Protein AF-0000000084620338 (afdb_homodimer)

Sequence (312 aa):
MSYEIQSTLPEKVQSSVMTEYERRGPEKAVMGEQERRGSEPSLRPAFFQKFRAPLVKTIIQQVVSERLDQAIYDKDQAPGWAHEIAEEIKKKLLEMELNRYKYIVNVTIMENKGAGARMQVNCLWDSDTDNLAQETFKNVNGTIICVVMAFGVYFYMSYEIQSTLPEKVQSSVMTEYERRGPEKAVMGEQERRGSEPSLRPAFFQKFRAPLVKTIIQQVVSERLDQAIYDKDQAPGWAHEIAEEIKKKLLEMELNRYKYIVNVTIMENKGAGARMQVNCLWDSDTDNLAQETFKNVNGTIICVVMAFGVYFY

InterPro doma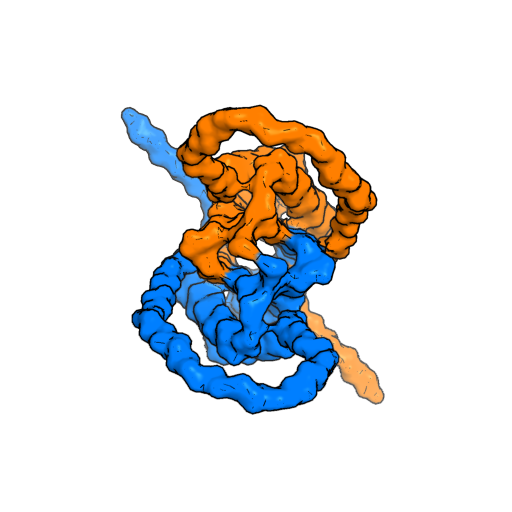ins:
  IPR005334 Dynein light chain Tctex-1-like [PF03645] (56-151)
  IPR005334 Dynein light chain Tctex-1-like [PTHR21255] (42-156)
  IPR038586 Tctex-1-like superfamily [G3DSA:3.30.1140.40] (55-154)

Secondary structure (DSSP, 8-state):
----------S-EEEEE-----------------------------------HHHHHHHHHHHHHHHHTT----TTTHHHHHHHHHHHHHHHHHHT--TTEEEEEEEEEEE--SS---EEEEEE--TTT-EEEEEEEE-TTSSEEEEEEEEEEE--/----------S-EEEEE-----------------------------------HHHHHHHHHHHHHHHHTT----TTTHHHHHHHHHHHHHHHHHHT--TTEEEEEEEEEEE--SS---EEEEEE--TTT-EEEEEEEE-TTSSEEEEEEEEEEE--

Foldseek 3Di:
DPPPVPPPPPDDPDDPPQPPPPPPDDDDDDPDDPDDDPPDPPPPPPPQPADDQVVLLVLLVVLCCVQPQPPADDSVCVNVSQNVSQVSSLVVVVVSVNPQWDKDKGKDKDFQPVPDDDDDDDDDDDPVRKDKHWDWDAHPVRGMIMIMIMITDGHD/DPPPPPPPPPPPPDDPPDDDPPPPDDDDDDPDDPDDPPPDPPPPPPPQPADDQVVLLVLLVVLLCVQPQPPADDPVCVVVSQNVSQVSSLVVVVVSVNPQWDKDKGKDKDFQPVPDDDDDDDDDDDPVRKDKHWDWDAHPVRGMIMIMIMITDGHD

pLDDT: mean 76.36, std 28.02, range [21.86, 98.88]

Radius of gyration: 22.5 Å; Cα contacts (8 Å, |Δi|>4): 502; chains: 2; bounding box: 52×71×56 Å

Organism: Rhizophagus irregularis (strain DAOM 197198w) (NCBI:txid1432141)

Nearest PDB structures (foldseek):
  8glv-assembly1_AS  TM=8.332E-01  e=9.464E-13  Chlamydomonas reinhardtii
  8j07-assembly1_r7  TM=8.805E-01  e=2.341E-11  Homo sapiens
  8rgi-assembly1_B  TM=8.564E-01  e=4.794E-10  Homo sapiens
  8glv-assembly1_Lr  TM=8.999E-01  e=2.620E-09  Chlamydomonas reinhardtii
  8bwy-assembly1_N  TM=8.755E-01  e=2.169E-09  Chlamydomonas reinhardtii

Structure (mmCIF, N/CA/C/O backbone):
data_AF-0000000084620338-model_v1
#
loop_
_entity.id
_entity.type
_entity.pdbx_description
1 polymer 'Uncharacterized protein'
#
loop_
_atom_site.group_PDB
_atom_site.id
_atom_site.type_symbol
_atom_site.label_atom_id
_atom_site.label_alt_id
_atom_site.label_comp_id
_atom_site.label_asym_id
_atom_site.label_entity_id
_atom_site.label_seq_id
_atom_site.pdbx_PDB_ins_code
_atom_site.Cartn_x
_atom_site.Cartn_y
_atom_site.Cartn_z
_atom_site.occupancy
_atom_site.B_iso_or_equiv
_atom_site.auth_seq_id
_atom_site.auth_comp_id
_atom_site.auth_asym_id
_atom_site.auth_atom_id
_atom_site.pdbx_PDB_model_num
ATOM 1 N N . MET A 1 1 ? 25.969 3.652 -28.469 1 22.86 1 MET A N 1
ATOM 2 C CA . MET A 1 1 ? 25.219 2.432 -28.172 1 22.86 1 MET A CA 1
ATOM 3 C C . MET A 1 1 ? 24.328 2.623 -26.953 1 22.86 1 MET A C 1
ATOM 5 O O . MET A 1 1 ? 24.797 2.99 -25.875 1 22.86 1 MET A O 1
ATOM 9 N N . SER A 1 2 ? 23.078 3.092 -27.141 1 23.55 2 SER A N 1
ATOM 10 C CA . SER A 1 2 ? 22.062 3.543 -26.203 1 23.55 2 SER A CA 1
ATOM 11 C C . SER A 1 2 ? 21.656 2.422 -25.25 1 23.55 2 SER A C 1
ATOM 13 O O . SER A 1 2 ? 21.203 1.363 -25.703 1 23.55 2 SER A O 1
ATOM 15 N N . TYR A 1 3 ? 22.422 2.188 -24.219 1 21.86 3 TYR A N 1
ATOM 16 C CA . TYR A 1 3 ? 22.203 1.149 -23.219 1 21.86 3 TYR A CA 1
ATOM 17 C C . TYR A 1 3 ? 20.766 1.205 -22.672 1 21.86 3 TYR A C 1
ATOM 19 O O . TYR A 1 3 ? 20.391 2.172 -22 1 21.86 3 TYR A O 1
ATOM 27 N N . GLU A 1 4 ? 19.766 0.745 -23.438 1 22.86 4 GLU A N 1
ATOM 28 C CA . GLU A 1 4 ? 18.391 0.521 -22.984 1 22.86 4 GLU A CA 1
ATOM 29 C C . GLU A 1 4 ? 18.359 -0.385 -21.766 1 22.86 4 GLU A C 1
ATOM 31 O O . GLU A 1 4 ? 18.781 -1.541 -21.828 1 22.86 4 GLU A O 1
ATOM 36 N N . ILE A 1 5 ? 18.688 0.165 -20.609 1 24.77 5 ILE A N 1
ATOM 37 C CA . ILE A 1 5 ? 18.531 -0.565 -19.344 1 24.77 5 ILE A CA 1
ATOM 38 C C . ILE A 1 5 ? 17.203 -1.298 -19.328 1 24.77 5 ILE A C 1
ATOM 40 O O . ILE A 1 5 ? 16.141 -0.667 -19.297 1 24.77 5 ILE A O 1
ATOM 44 N N . GLN A 1 6 ? 17.062 -2.348 -20.078 1 24.03 6 GLN A N 1
ATOM 45 C CA . GLN A 1 6 ? 15.93 -3.273 -20.062 1 24.03 6 GLN A CA 1
ATOM 46 C C . GLN A 1 6 ? 15.695 -3.828 -18.656 1 24.03 6 GLN A C 1
ATOM 48 O O . GLN A 1 6 ? 16.531 -4.559 -18.125 1 24.03 6 GLN A O 1
ATOM 53 N N . SER A 1 7 ? 15.297 -3.043 -17.656 1 30.62 7 SER A N 1
ATOM 54 C CA . SER A 1 7 ? 14.852 -3.584 -16.375 1 30.62 7 SER A CA 1
ATOM 55 C C . SER A 1 7 ? 13.984 -4.824 -16.578 1 30.62 7 SER A C 1
ATOM 57 O O . SER A 1 7 ? 12.969 -4.773 -17.266 1 30.62 7 SER A O 1
ATOM 59 N N . THR A 1 8 ? 14.539 -5.93 -16.812 1 31.34 8 THR A N 1
ATOM 60 C CA . THR A 1 8 ? 13.891 -7.238 -16.812 1 31.34 8 THR A CA 1
ATOM 61 C C . THR A 1 8 ? 13.023 -7.406 -15.57 1 31.34 8 THR A C 1
ATOM 63 O O . THR A 1 8 ? 13.516 -7.77 -14.5 1 31.34 8 THR A O 1
ATOM 66 N N . LEU A 1 9 ? 12.422 -6.457 -15.094 1 36.41 9 LEU A N 1
ATOM 67 C CA . LEU A 1 9 ? 11.438 -6.629 -14.031 1 36.41 9 LEU A CA 1
ATOM 68 C C . LEU A 1 9 ? 10.617 -7.895 -14.242 1 36.41 9 LEU A C 1
ATOM 70 O O . LEU A 1 9 ? 10.336 -8.266 -15.383 1 36.41 9 LEU A O 1
ATOM 74 N N . PRO A 1 10 ? 10.703 -8.867 -13.43 1 40.34 10 PRO A N 1
ATOM 75 C CA . PRO A 1 10 ? 9.766 -9.969 -13.633 1 40.34 10 PRO A CA 1
ATOM 76 C C . PRO A 1 10 ? 8.445 -9.516 -14.258 1 40.34 10 PRO A C 1
ATOM 78 O O . PRO A 1 10 ? 8.094 -8.336 -14.172 1 40.34 10 PRO A O 1
ATOM 81 N N . GLU A 1 11 ? 7.656 -10.211 -14.922 1 43.59 11 GLU A N 1
ATOM 82 C CA . GLU A 1 11 ? 6.438 -9.734 -15.57 1 43.59 11 GLU A CA 1
ATOM 83 C C . GLU A 1 11 ? 5.738 -8.672 -14.727 1 43.59 11 GLU A C 1
ATOM 85 O O . GLU A 1 11 ? 6.059 -8.508 -13.555 1 43.59 11 GLU A O 1
ATOM 90 N N . LYS A 1 12 ? 4.062 -8.414 -14.609 1 51.72 12 LYS A N 1
ATOM 91 C CA . LYS A 1 12 ? 3.084 -7.355 -14.852 1 51.72 12 LYS A CA 1
ATOM 92 C C . LYS A 1 12 ? 2.789 -6.578 -13.57 1 51.72 12 LYS A C 1
ATOM 94 O O . LYS A 1 12 ? 1.854 -6.91 -12.836 1 51.72 12 LYS A O 1
ATOM 99 N N . VAL A 1 13 ? 3.777 -6.621 -12.586 1 58.81 13 VAL A N 1
ATOM 100 C CA . VAL A 1 13 ? 3.248 -5.629 -11.656 1 58.81 13 VAL A CA 1
ATOM 101 C C . VAL A 1 13 ? 3.096 -4.285 -12.367 1 58.81 13 VAL A C 1
ATOM 103 O O . VAL A 1 13 ? 4.082 -3.697 -12.812 1 58.81 13 VAL A O 1
ATOM 106 N N . GLN A 1 14 ? 2.004 -3.957 -12.781 1 63.53 14 GLN A N 1
ATOM 107 C CA . GLN A 1 14 ? 1.725 -2.654 -13.375 1 63.53 14 GLN A CA 1
ATOM 108 C C . GLN A 1 14 ? 1.234 -1.662 -12.328 1 63.53 14 GLN A C 1
ATOM 110 O O . GLN A 1 14 ? 0.25 -1.92 -11.633 1 63.53 14 GLN A O 1
ATOM 115 N N . SER A 1 15 ? 2.066 -0.787 -11.812 1 54.75 15 SER A N 1
ATOM 116 C CA . SER A 1 15 ? 1.598 0.308 -10.969 1 54.75 15 SER A CA 1
ATOM 117 C C . SER A 1 15 ? 1.008 1.437 -11.812 1 54.75 15 SER A C 1
ATOM 119 O O . SER A 1 15 ? 1.684 1.988 -12.68 1 54.75 15 SER A O 1
ATOM 121 N N . SER A 1 16 ? -0.318 1.514 -12.078 1 44.34 16 SER A N 1
ATOM 122 C CA . SER A 1 16 ? -0.886 2.695 -12.719 1 44.34 16 SER A CA 1
ATOM 123 C C . SER A 1 16 ? -0.895 3.889 -11.773 1 44.34 16 SER A C 1
ATOM 125 O O . SER A 1 16 ? -1.457 3.812 -10.68 1 44.34 16 SER A O 1
ATOM 127 N N . VAL A 1 17 ? 0.211 4.625 -11.805 1 43.22 17 VAL A N 1
ATOM 128 C CA . VAL A 1 17 ? 0.218 5.871 -11.047 1 43.22 17 VAL A CA 1
ATOM 129 C C . VAL A 1 17 ? -1.075 6.641 -11.305 1 43.22 17 VAL A C 1
ATOM 131 O O . VAL A 1 17 ? -1.512 6.762 -12.453 1 43.22 17 VAL A O 1
ATOM 134 N N . MET A 1 18 ? -1.734 6.973 -10.266 1 43.22 18 MET A N 1
ATOM 135 C CA . MET A 1 18 ? -2.992 7.695 -10.094 1 43.22 18 MET A CA 1
ATOM 136 C C . MET A 1 18 ? -2.945 9.047 -10.805 1 43.22 18 MET A C 1
ATOM 138 O O . MET A 1 18 ? -2.021 9.836 -10.586 1 43.22 18 MET A O 1
ATOM 142 N N . THR A 1 19 ? -3.383 9.133 -12.039 1 34.06 19 THR A N 1
ATOM 143 C CA . THR A 1 19 ? -3.627 10.461 -12.602 1 34.06 19 THR A CA 1
ATOM 144 C C . THR A 1 19 ? -4.258 11.375 -11.562 1 34.06 19 THR A C 1
ATOM 146 O O . THR A 1 19 ? -5.102 10.945 -10.773 1 34.06 19 THR A O 1
ATOM 149 N N . GLU A 1 20 ? -3.596 12.547 -11.398 1 33.62 20 GLU A N 1
ATOM 150 C CA . GLU A 1 20 ? -3.982 13.695 -10.578 1 33.62 20 GLU A CA 1
ATOM 151 C C . GLU A 1 20 ? -5.395 14.164 -10.914 1 33.62 20 GLU A C 1
ATOM 153 O O . GLU A 1 20 ? -5.68 14.531 -12.055 1 33.62 20 GLU A O 1
ATOM 158 N N . TYR A 1 21 ? -6.387 13.609 -10.508 1 32.72 21 TYR A N 1
ATOM 159 C CA . TYR A 1 21 ? -7.605 14.391 -10.672 1 32.72 21 TYR A CA 1
ATOM 160 C C . TYR A 1 21 ? -7.484 15.742 -9.984 1 32.72 21 TYR A C 1
ATOM 162 O O . TYR A 1 21 ? -7.148 15.812 -8.797 1 32.72 21 TYR A O 1
ATOM 170 N N . GLU A 1 22 ? -7.184 16.859 -10.719 1 30.69 22 GLU A N 1
ATOM 171 C CA . GLU A 1 22 ? -7.316 18.234 -10.289 1 30.69 22 GLU A CA 1
ATOM 172 C C . GLU A 1 22 ? -8.695 18.5 -9.695 1 30.69 22 GLU A C 1
ATOM 174 O O . GLU A 1 22 ? -9.711 18.375 -10.391 1 30.69 22 GLU A O 1
ATOM 179 N N . ARG A 1 23 ? -8.938 18.219 -8.625 1 32.66 23 ARG A N 1
ATOM 180 C CA . ARG A 1 23 ? -10.141 18.859 -8.094 1 32.66 23 ARG A CA 1
ATOM 181 C C . ARG A 1 23 ? -10.055 20.375 -8.234 1 32.66 23 ARG A C 1
ATOM 183 O O . ARG A 1 23 ? -9.242 21.016 -7.562 1 32.66 23 ARG A O 1
ATOM 190 N N . ARG A 1 24 ? -10.312 21 -9.43 1 31.84 24 ARG A N 1
ATOM 191 C CA . ARG A 1 24 ? -10.539 22.438 -9.406 1 31.84 24 ARG A CA 1
ATOM 192 C C . ARG A 1 24 ? -11.602 22.812 -8.367 1 31.84 24 ARG A C 1
ATOM 194 O O . ARG A 1 24 ? -12.75 22.375 -8.469 1 31.84 24 ARG A O 1
ATOM 201 N N . GLY A 1 25 ? -11.289 23 -7.129 1 29.94 25 GLY A N 1
ATOM 202 C CA . GLY A 1 25 ? -12.188 23.594 -6.148 1 29.94 25 GLY A CA 1
ATOM 203 C C . GLY A 1 25 ? -12.875 24.844 -6.652 1 29.94 25 GLY A C 1
ATOM 204 O O . GLY A 1 25 ? -12.344 25.547 -7.52 1 29.94 25 GLY A O 1
ATOM 205 N N . PRO A 1 26 ? -14.219 25.062 -6.594 1 29.72 26 PRO A N 1
ATOM 206 C CA . PRO A 1 26 ? -14.938 26.312 -6.883 1 29.72 26 PRO A CA 1
ATOM 207 C C . PRO A 1 26 ? -14.25 27.547 -6.309 1 29.72 26 PRO A C 1
ATOM 209 O O . PRO A 1 26 ? -13.398 27.422 -5.422 1 29.72 26 PRO A O 1
ATOM 212 N N . GLU A 1 27 ? -14.586 28.891 -6.828 1 28.86 27 GLU A N 1
ATOM 213 C CA . GLU A 1 27 ? -14.352 30.297 -6.484 1 28.86 27 GLU A CA 1
ATOM 214 C C . GLU A 1 27 ? -14.594 30.547 -5 1 28.86 27 GLU A C 1
ATOM 216 O O . GLU A 1 27 ? -15.297 29.781 -4.34 1 28.86 27 GLU A O 1
ATOM 221 N N . LYS A 1 28 ? -14.234 31.906 -4.504 1 32.12 28 LYS A N 1
ATOM 222 C CA . LYS A 1 28 ? -14.297 32.688 -3.268 1 32.12 28 LYS A CA 1
ATOM 223 C C . LYS A 1 28 ? -15.719 32.719 -2.707 1 32.12 28 LYS A C 1
ATOM 225 O O . LYS A 1 28 ? -16.609 33.312 -3.307 1 32.12 28 LYS A O 1
ATOM 230 N N . ALA A 1 29 ? -16.328 31.75 -2.156 1 30.38 29 ALA A N 1
ATOM 231 C CA . ALA A 1 29 ? -17.516 32.062 -1.373 1 30.38 29 ALA A CA 1
ATOM 232 C C . ALA A 1 29 ? -17.234 33.188 -0.384 1 30.38 29 ALA A C 1
ATOM 234 O O . ALA A 1 29 ? -16.203 33.188 0.296 1 30.38 29 ALA A O 1
ATOM 235 N N . VAL A 1 30 ? -17.859 34.406 -0.552 1 26.81 30 VAL A N 1
ATOM 236 C CA . VAL A 1 30 ? -18.109 35.594 0.274 1 26.81 30 VAL A CA 1
ATOM 237 C C . VAL A 1 30 ? -18.562 35.156 1.668 1 26.81 30 VAL A C 1
ATOM 239 O O . VAL A 1 30 ? -19.5 34.375 1.809 1 26.81 30 VAL A O 1
ATOM 242 N N . MET A 1 31 ? -17.688 34.969 2.641 1 27.03 31 MET A N 1
ATOM 243 C CA . MET A 1 31 ? -17.938 34.938 4.078 1 27.03 31 MET A CA 1
ATOM 244 C C . MET A 1 31 ? -18.953 35.969 4.496 1 27.03 31 MET A C 1
ATOM 246 O O . MET A 1 31 ? -18.641 37.156 4.551 1 27.03 31 MET A O 1
ATOM 250 N N . GLY A 1 32 ? -20.172 36 3.953 1 23.67 32 GLY A N 1
ATOM 251 C CA . GLY A 1 32 ? -21.203 36.875 4.477 1 23.67 32 GLY A CA 1
ATOM 252 C C . GLY A 1 32 ? -21.234 36.906 5.996 1 23.67 32 GLY A C 1
ATOM 253 O O . GLY A 1 32 ? -20.625 36.062 6.656 1 23.67 32 GLY A O 1
ATOM 254 N N . GLU A 1 33 ? -21.797 38.094 6.715 1 24.73 33 GLU A N 1
ATOM 255 C CA . GLU A 1 33 ? -22.016 38.75 8 1 24.73 33 GLU A CA 1
ATOM 256 C C . GLU A 1 33 ? -22.828 37.844 8.938 1 24.73 33 GLU A C 1
ATOM 258 O O . GLU A 1 33 ? -24.047 38.031 9.086 1 24.73 33 GLU A O 1
ATOM 263 N N . GLN A 1 34 ? -23.062 36.562 8.836 1 27.5 34 GLN A N 1
ATOM 264 C CA . GLN A 1 34 ? -24.016 36.031 9.805 1 27.5 34 GLN A CA 1
ATOM 265 C C . GLN A 1 34 ? -23.656 36.469 11.227 1 27.5 34 GLN A C 1
ATOM 267 O O . GLN A 1 34 ? -22.531 36.281 11.672 1 27.5 34 GLN A O 1
ATOM 272 N N . GLU A 1 35 ? -24.391 37.438 11.883 1 28.64 35 GLU A N 1
ATOM 273 C CA . GLU A 1 35 ? -24.609 38.156 13.133 1 28.64 35 GLU A CA 1
ATOM 274 C C . GLU A 1 35 ? -24.328 37.25 14.344 1 28.64 35 GLU A C 1
ATOM 276 O O . GLU A 1 35 ? -24.406 36.031 14.242 1 28.64 35 GLU A O 1
ATOM 281 N N . ARG A 1 36 ? -24.047 37.781 15.688 1 29.89 36 ARG A N 1
ATOM 282 C CA . ARG A 1 36 ? -23.609 37.656 17.078 1 29.89 36 ARG A CA 1
ATOM 283 C C . ARG A 1 36 ? -24.578 36.812 17.891 1 29.89 36 ARG A C 1
ATOM 285 O O . ARG A 1 36 ? -25.031 37.219 18.953 1 29.89 36 ARG A O 1
ATOM 292 N N . ARG A 1 37 ? -25.656 36.219 17.391 1 32.31 37 ARG A N 1
ATOM 293 C CA . ARG A 1 37 ? -26.516 35.844 18.5 1 32.31 37 ARG A CA 1
ATOM 294 C C . ARG A 1 37 ? -25.75 35.031 19.531 1 32.31 37 ARG A C 1
ATOM 296 O O . ARG A 1 37 ? -24.781 34.344 19.172 1 32.31 37 ARG A O 1
ATOM 303 N N . GLY A 1 38 ? -25.984 35.094 20.953 1 33.34 38 GLY A N 1
ATOM 304 C CA . GLY A 1 38 ? -25.547 34.719 22.281 1 33.34 38 GLY A CA 1
ATOM 305 C C . GLY A 1 38 ? -25.312 33.25 22.438 1 33.34 38 GLY A C 1
ATOM 306 O O . GLY A 1 38 ? -25.266 32.719 23.547 1 33.34 38 GLY A O 1
ATOM 307 N N . SER A 1 39 ? -25.266 32.406 21.375 1 36.22 39 SER A N 1
ATOM 308 C CA . SER A 1 39 ? -25.406 31 21.656 1 36.22 39 SER A CA 1
ATOM 309 C C . SER A 1 39 ? -24.328 30.516 22.625 1 36.22 39 SER A C 1
ATOM 311 O O . SER A 1 39 ? -23.188 30.969 22.562 1 36.22 39 SER A O 1
ATOM 313 N N . GLU A 1 40 ? -24.672 30.078 23.812 1 40.16 40 GLU A N 1
ATOM 314 C CA . GLU A 1 40 ? -23.891 29.375 24.844 1 40.16 40 GLU A CA 1
ATOM 315 C C . GLU A 1 40 ? -22.906 28.406 24.203 1 40.16 40 GLU A C 1
ATOM 317 O O . GLU A 1 40 ? -23.219 27.75 23.203 1 40.16 40 GLU A O 1
ATOM 322 N N . PRO A 1 41 ? -21.625 28.578 24.375 1 40.56 41 PRO A N 1
ATOM 323 C CA . PRO A 1 41 ? -20.578 27.656 23.891 1 40.56 41 PRO A CA 1
ATOM 324 C C . PRO A 1 41 ? -20.922 26.188 24.172 1 40.56 41 PRO A C 1
ATOM 326 O O . PRO A 1 41 ? -21 25.781 25.328 1 40.56 41 PRO A O 1
ATOM 329 N N . SER A 1 42 ? -22.203 25.734 23.844 1 39.75 42 SER A N 1
ATOM 330 C CA . SER A 1 42 ? -22.266 24.297 24.125 1 39.75 42 SER A CA 1
ATOM 331 C C . SER A 1 42 ? -20.922 23.625 23.906 1 39.75 42 SER A C 1
ATOM 333 O O . SER A 1 42 ? -20.328 23.734 22.828 1 39.75 42 SER A O 1
ATOM 335 N N . LEU A 1 43 ? -19.953 23.609 24.734 1 38.69 43 LEU A N 1
ATOM 336 C CA . LEU A 1 43 ? -18.703 22.859 24.906 1 38.69 43 LEU A CA 1
ATOM 337 C C . LEU A 1 43 ? -18.859 21.438 24.375 1 38.69 43 LEU A C 1
ATOM 339 O O . LEU A 1 43 ? -18.203 20.516 24.891 1 38.69 43 LEU A O 1
ATOM 343 N N . ARG A 1 44 ? -20 21.016 23.859 1 41.16 44 ARG A N 1
ATOM 344 C CA . ARG A 1 44 ? -19.922 19.625 23.422 1 41.16 44 ARG A CA 1
ATOM 345 C C . ARG A 1 44 ? -18.625 19.344 22.688 1 41.16 44 ARG A C 1
ATOM 347 O O . ARG A 1 44 ? -18.281 20.062 21.734 1 41.16 44 ARG A O 1
ATOM 354 N N . PRO A 1 45 ? -17.656 18.734 23.281 1 42.44 45 PRO A N 1
ATOM 355 C CA . PRO A 1 45 ? -16.422 18.391 22.562 1 42.44 45 PRO A CA 1
ATOM 356 C C . PRO A 1 45 ? -16.672 18.078 21.094 1 42.44 45 PRO A C 1
ATOM 358 O O . PRO A 1 45 ? -17.719 17.547 20.734 1 42.44 45 PRO A O 1
ATOM 361 N N . ALA A 1 46 ? -16.531 18.875 20.078 1 45.28 46 ALA A N 1
ATOM 362 C CA . ALA A 1 46 ? -16.547 18.5 18.672 1 45.28 46 ALA A CA 1
ATOM 363 C C . ALA A 1 46 ? -16.219 17.016 18.484 1 45.28 46 ALA A C 1
ATOM 365 O O . ALA A 1 46 ? -15.141 16.578 18.875 1 45.28 46 ALA A O 1
ATOM 366 N N . PHE A 1 47 ? -17.031 16.109 18.875 1 50.12 47 PHE A N 1
ATOM 367 C CA . PHE A 1 47 ? -16.812 14.711 18.547 1 50.12 47 PHE A CA 1
ATOM 368 C C . PHE A 1 47 ? -15.93 14.578 17.312 1 50.12 47 PHE A C 1
ATOM 370 O O . PHE A 1 47 ? -16.297 15.039 16.219 1 50.12 47 PHE A O 1
ATOM 377 N N . PHE A 1 48 ? -14.703 14.844 17.375 1 59.34 48 PHE A N 1
ATOM 378 C CA . PHE A 1 48 ? -13.812 14.656 16.234 1 59.34 48 PHE A CA 1
ATOM 379 C C . PHE A 1 48 ? -14.266 13.484 15.375 1 59.34 48 PHE A C 1
ATOM 381 O O . PHE A 1 48 ? -14.555 12.406 15.891 1 59.34 48 PHE A O 1
ATOM 388 N N . GLN A 1 49 ? -14.922 13.812 14.234 1 81.38 49 GLN A N 1
ATOM 389 C CA . GLN A 1 49 ? -15.25 12.742 13.297 1 81.38 49 GLN A CA 1
ATOM 390 C C . GLN A 1 49 ? -14.016 11.922 12.945 1 81.38 49 GLN A C 1
ATOM 392 O O . GLN A 1 49 ? -13.008 12.469 12.484 1 81.38 49 GLN A O 1
ATOM 397 N N . LYS A 1 50 ? -13.953 10.844 13.508 1 91.19 50 LYS A N 1
ATOM 398 C CA . LYS A 1 50 ? -12.797 9.969 13.367 1 91.19 50 LYS A CA 1
ATOM 399 C C . LYS A 1 50 ? -12.961 9.016 12.195 1 91.19 50 LYS A C 1
ATOM 401 O O . LYS A 1 50 ? -14.086 8.688 11.805 1 91.19 50 LYS A O 1
ATOM 406 N N . PHE A 1 51 ? -11.867 8.711 11.633 1 96.25 51 PHE A N 1
ATOM 407 C CA . PHE A 1 51 ? -11.797 7.609 10.68 1 96.25 51 PHE A CA 1
ATOM 408 C C . PHE A 1 51 ? -12.195 6.297 11.352 1 96.25 51 PHE A C 1
ATOM 410 O O . PHE A 1 51 ? -11.492 5.812 12.242 1 96.25 51 PHE A O 1
ATOM 417 N N . ARG A 1 52 ? -13.305 5.742 10.961 1 96.19 52 ARG A N 1
ATOM 418 C CA . ARG A 1 52 ? -13.781 4.492 11.539 1 96.19 52 ARG A CA 1
ATOM 419 C C . ARG A 1 52 ? -13.484 3.312 10.617 1 96.19 52 ARG A C 1
ATOM 421 O O . ARG A 1 52 ? -14.188 3.09 9.633 1 96.19 52 ARG A O 1
ATOM 428 N N . ALA A 1 53 ? -12.539 2.467 10.992 1 97.44 53 ALA A N 1
ATOM 429 C CA . ALA A 1 53 ? -12.039 1.388 10.141 1 97.44 53 ALA A CA 1
ATOM 430 C C . ALA A 1 53 ? -13.156 0.408 9.789 1 97.44 53 ALA A C 1
ATOM 432 O O . ALA A 1 53 ? -13.289 0.002 8.633 1 97.44 53 ALA A O 1
ATOM 433 N N . PRO A 1 54 ? -14.039 0.004 10.711 1 98 54 PRO A N 1
ATOM 434 C CA . PRO A 1 54 ? -15.086 -0.947 10.344 1 98 54 PRO A CA 1
ATOM 435 C C . PRO A 1 54 ? -16 -0.412 9.242 1 98 54 PRO A C 1
ATOM 437 O O . PRO A 1 54 ? -16.391 -1.155 8.336 1 98 54 PRO A O 1
ATOM 440 N N . LEU A 1 55 ? -16.344 0.838 9.375 1 97.75 55 LEU A N 1
ATOM 441 C CA . LEU A 1 55 ? -17.172 1.452 8.344 1 97.75 55 LEU A CA 1
ATOM 442 C C . LEU A 1 55 ? -16.438 1.491 7.004 1 97.75 55 LEU A C 1
ATOM 444 O O . LEU A 1 55 ? -17.016 1.163 5.965 1 97.75 55 LEU A O 1
ATOM 448 N N . VAL A 1 56 ? -15.188 1.897 7.008 1 98.62 56 VAL A N 1
ATOM 449 C CA . VAL A 1 56 ? -14.391 1.988 5.789 1 98.62 56 VAL A CA 1
ATOM 450 C C . VAL A 1 56 ? -14.219 0.599 5.176 1 98.62 56 VAL A C 1
ATOM 452 O O . VAL A 1 56 ? -14.266 0.442 3.955 1 98.62 56 VAL A O 1
ATOM 455 N N . LYS A 1 57 ? -14.086 -0.424 5.969 1 98.75 57 LYS A N 1
ATOM 456 C CA . LYS A 1 57 ? -14 -1.798 5.484 1 98.75 57 LYS A CA 1
ATOM 457 C C . LYS A 1 57 ? -15.266 -2.191 4.727 1 98.75 57 LYS A C 1
ATOM 459 O O . LYS A 1 57 ? -15.195 -2.844 3.686 1 98.75 57 LYS A O 1
ATOM 464 N N . THR A 1 58 ? -16.391 -1.75 5.254 1 98.69 58 THR A N 1
ATOM 465 C CA . THR A 1 58 ? -17.641 -2.031 4.578 1 98.69 58 THR A CA 1
ATOM 466 C C . THR A 1 58 ? -17.703 -1.35 3.215 1 98.69 58 THR A C 1
ATOM 468 O O . THR A 1 58 ? -18.141 -1.947 2.232 1 98.69 58 THR A O 1
ATOM 471 N N . ILE A 1 59 ? -17.219 -0.124 3.17 1 98.81 59 ILE A N 1
ATOM 472 C CA . ILE A 1 59 ? -17.141 0.607 1.91 1 98.81 59 ILE A CA 1
ATOM 473 C C . ILE A 1 59 ? -16.25 -0.151 0.924 1 98.81 59 ILE A C 1
ATOM 475 O O . ILE A 1 59 ? -16.641 -0.368 -0.227 1 98.81 59 ILE A O 1
ATOM 479 N N . ILE A 1 60 ? -15.102 -0.602 1.339 1 98.88 60 ILE A N 1
ATOM 480 C CA . ILE A 1 60 ? -14.141 -1.314 0.496 1 98.88 60 ILE A CA 1
ATOM 481 C C . ILE A 1 60 ? -14.781 -2.592 -0.042 1 98.88 60 ILE A C 1
ATOM 483 O O . ILE A 1 60 ? -14.75 -2.85 -1.248 1 98.88 60 ILE A O 1
ATOM 487 N N . GLN A 1 61 ? -15.398 -3.311 0.856 1 98.75 61 GLN A N 1
ATOM 488 C CA . GLN A 1 61 ? -16.016 -4.582 0.478 1 98.75 61 GLN A CA 1
ATOM 489 C C . GLN A 1 61 ? -17.078 -4.379 -0.588 1 98.75 61 GLN A C 1
ATOM 491 O O . GLN A 1 61 ? -17.141 -5.121 -1.569 1 98.75 61 GLN A O 1
ATOM 496 N N . GLN A 1 62 ? -17.875 -3.395 -0.357 1 98.75 62 GLN A N 1
ATOM 497 C CA . GLN A 1 62 ? -18.953 -3.113 -1.299 1 98.75 62 GLN A CA 1
ATOM 498 C C . GLN A 1 62 ? -18.406 -2.734 -2.67 1 98.75 62 GLN A C 1
ATOM 500 O O . GLN A 1 62 ? -18.828 -3.283 -3.689 1 98.75 62 GLN A O 1
ATOM 505 N N . VAL A 1 63 ? -17.438 -1.833 -2.736 1 98.88 63 VAL A N 1
ATOM 506 C CA . VAL A 1 63 ? -16.891 -1.327 -3.99 1 98.88 63 VAL A CA 1
ATOM 507 C C . VAL A 1 63 ? -16.172 -2.453 -4.734 1 98.88 63 VAL A C 1
ATOM 509 O O . VAL A 1 63 ? -16.375 -2.631 -5.941 1 98.88 63 VAL A O 1
ATOM 512 N N . VAL A 1 64 ? -15.344 -3.238 -4.066 1 98.88 64 VAL A N 1
ATOM 513 C CA . VAL A 1 64 ? -14.562 -4.301 -4.691 1 98.88 64 VAL A CA 1
ATOM 514 C C . VAL A 1 64 ? -15.492 -5.391 -5.215 1 98.88 64 VAL A C 1
ATOM 516 O O . VAL A 1 64 ? -15.344 -5.855 -6.344 1 98.88 64 VAL A O 1
ATOM 519 N N . SER A 1 65 ? -16.469 -5.785 -4.395 1 98.5 65 SER A N 1
ATOM 520 C CA . SER A 1 65 ? -17.406 -6.836 -4.793 1 98.5 65 SER A CA 1
ATOM 521 C C . SER A 1 65 ? -18.188 -6.434 -6.035 1 98.5 65 SER A C 1
ATOM 523 O O . SER A 1 65 ? -18.375 -7.238 -6.953 1 98.5 65 SER A O 1
ATOM 525 N N . GLU A 1 66 ? -18.641 -5.172 -5.98 1 98.31 66 GLU A N 1
ATOM 526 C CA . GLU A 1 66 ? -19.406 -4.68 -7.117 1 98.31 66 GLU A CA 1
ATOM 527 C C . GLU A 1 66 ? -18.594 -4.746 -8.406 1 98.31 66 GLU A C 1
ATOM 529 O O . GLU A 1 66 ? -19.125 -5.066 -9.469 1 98.31 66 GLU A O 1
ATOM 534 N N . ARG A 1 67 ? -17.297 -4.504 -8.344 1 98.19 67 ARG A N 1
ATOM 535 C CA . ARG A 1 67 ? -16.469 -4.422 -9.547 1 98.19 67 ARG A CA 1
ATOM 536 C C . ARG A 1 67 ? -15.938 -5.797 -9.93 1 98.19 67 ARG A C 1
ATOM 538 O O . ARG A 1 67 ? -15.844 -6.121 -11.117 1 98.19 67 ARG A O 1
ATOM 545 N N . LEU A 1 68 ? -15.594 -6.664 -8.977 1 98.31 68 LEU A N 1
ATOM 546 C CA . LEU A 1 68 ? -14.719 -7.781 -9.305 1 98.31 68 LEU A CA 1
ATOM 547 C C . LEU A 1 68 ? -15.445 -9.109 -9.109 1 98.31 68 LEU A C 1
ATOM 549 O O . LEU A 1 68 ? -14.961 -10.156 -9.547 1 98.31 68 LEU A O 1
ATOM 553 N N . ASP A 1 69 ? -16.594 -9.164 -8.461 1 97.38 69 ASP A N 1
ATOM 554 C CA . ASP A 1 69 ? -17.219 -10.422 -8.086 1 97.38 69 ASP A CA 1
ATOM 555 C C . ASP A 1 69 ? -17.391 -11.336 -9.297 1 97.38 69 ASP A C 1
ATOM 557 O O . ASP A 1 69 ? -17.062 -12.523 -9.234 1 97.38 69 ASP A O 1
ATOM 561 N N . GLN A 1 70 ? -17.812 -10.805 -10.375 1 96.06 70 GLN A N 1
ATOM 562 C CA . GLN A 1 70 ? -18.141 -11.633 -11.539 1 96.06 70 GLN A CA 1
ATOM 563 C C . GLN A 1 70 ? -17.047 -11.531 -12.602 1 96.06 70 GLN A C 1
ATOM 565 O O . GLN A 1 70 ? -17.172 -12.094 -13.688 1 96.06 70 GLN A O 1
ATOM 570 N N . ALA A 1 71 ? -16.016 -10.797 -12.266 1 97.44 71 ALA A N 1
ATOM 571 C CA . ALA A 1 71 ? -14.938 -10.625 -13.242 1 97.44 71 ALA A CA 1
ATOM 572 C C . ALA A 1 71 ? -14.039 -11.859 -13.289 1 97.44 71 ALA A C 1
ATOM 574 O O . ALA A 1 71 ? -13.984 -12.633 -12.328 1 97.44 71 ALA A O 1
ATOM 575 N N . ILE A 1 72 ? -13.453 -12.094 -14.461 1 97.44 72 ILE A N 1
ATOM 576 C CA . ILE A 1 72 ? -12.359 -13.039 -14.617 1 97.44 72 ILE A CA 1
ATOM 577 C C . ILE A 1 72 ? -11.047 -12.281 -14.812 1 97.44 72 ILE A C 1
ATOM 579 O O . ILE A 1 72 ? -10.977 -11.336 -15.602 1 97.44 72 ILE A O 1
ATOM 583 N N . TYR A 1 73 ? -10.141 -12.734 -14.172 1 96.44 73 TYR A N 1
ATOM 584 C CA . TYR A 1 73 ? -8.891 -11.984 -14.266 1 96.44 73 TYR A CA 1
ATOM 585 C C . TYR A 1 73 ? -8.492 -11.758 -15.719 1 96.44 73 TYR A C 1
ATOM 587 O O . TYR A 1 73 ? -8.523 -12.688 -16.531 1 96.44 73 TYR A O 1
ATOM 595 N N . ASP A 1 74 ? -8.086 -10.539 -15.992 1 96.5 74 ASP A N 1
ATOM 596 C CA . ASP A 1 74 ? -7.582 -10.094 -17.281 1 96.5 74 ASP A CA 1
ATOM 597 C C . ASP A 1 74 ? -6.453 -9.078 -17.109 1 96.5 74 ASP A C 1
ATOM 599 O O . ASP A 1 74 ? -6.676 -7.973 -16.609 1 96.5 74 ASP A O 1
ATOM 603 N N . LYS A 1 75 ? -5.297 -9.531 -17.547 1 93.06 75 LYS A N 1
ATOM 604 C CA . LYS A 1 75 ? -4.102 -8.719 -17.312 1 93.06 75 LYS A CA 1
ATOM 605 C C . LYS A 1 75 ? -4.227 -7.355 -17.984 1 93.06 75 LYS A C 1
ATOM 607 O O . LYS A 1 75 ? -3.635 -6.375 -17.531 1 93.06 75 LYS A O 1
ATOM 612 N N . ASP A 1 76 ? -4.961 -7.227 -19 1 95.38 76 ASP A N 1
ATOM 613 C CA . ASP A 1 76 ? -5.109 -5.973 -19.734 1 95.38 76 ASP A CA 1
ATOM 614 C C . ASP A 1 76 ? -6.16 -5.078 -19.078 1 95.38 76 ASP A C 1
ATOM 616 O O . ASP A 1 76 ? -6.172 -3.865 -19.297 1 95.38 76 ASP A O 1
ATOM 620 N N . GLN A 1 77 ? -7.039 -5.715 -18.266 1 97.06 77 GLN A N 1
ATOM 621 C CA . GLN A 1 77 ? -8.117 -4.957 -17.641 1 97.06 77 GLN A CA 1
ATOM 622 C C . GLN A 1 77 ? -7.797 -4.641 -16.188 1 97.06 77 GLN A C 1
ATOM 624 O O . GLN A 1 77 ? -8.266 -3.637 -15.648 1 97.06 77 GLN A O 1
ATOM 629 N N . ALA A 1 78 ? -7.027 -5.457 -15.578 1 97.12 78 ALA A N 1
ATOM 630 C CA . ALA A 1 78 ? -6.77 -5.391 -14.148 1 97.12 78 ALA A CA 1
ATOM 631 C C . ALA A 1 78 ? -6.254 -4.012 -13.742 1 97.12 78 ALA A C 1
ATOM 633 O O . ALA A 1 78 ? -6.68 -3.453 -12.727 1 97.12 78 ALA A O 1
ATOM 634 N N . PRO A 1 79 ? -5.398 -3.389 -14.562 1 96.62 79 PRO A N 1
ATOM 635 C CA . PRO A 1 79 ? -4.973 -2.039 -14.188 1 96.62 79 PRO A CA 1
ATOM 636 C C . PRO A 1 79 ? -6.129 -1.045 -14.141 1 96.62 79 PRO A C 1
ATOM 638 O O . PRO A 1 79 ? -6.199 -0.215 -13.227 1 96.62 79 PRO A O 1
ATOM 641 N N . GLY A 1 80 ? -6.945 -1.166 -15.078 1 97.5 80 GLY A N 1
ATOM 642 C CA . GLY A 1 80 ? -8.117 -0.306 -15.086 1 97.5 80 GLY A CA 1
ATOM 643 C C . GLY A 1 80 ? -9.047 -0.551 -13.906 1 97.5 80 GLY A C 1
ATOM 644 O O . GLY A 1 80 ? -9.547 0.396 -13.297 1 97.5 80 GLY A O 1
ATOM 645 N N . TRP A 1 81 ? -9.266 -1.825 -13.555 1 98.44 81 TRP A N 1
ATOM 646 C CA . TRP A 1 81 ? -10.094 -2.164 -12.406 1 98.44 81 TRP A CA 1
ATOM 647 C C . TRP A 1 81 ? -9.516 -1.582 -11.117 1 98.44 81 TRP A C 1
ATOM 649 O O . TRP A 1 81 ? -10.234 -0.993 -10.312 1 98.44 81 TRP A O 1
ATOM 659 N N . ALA A 1 82 ? -8.18 -1.776 -10.93 1 98.31 82 ALA A N 1
ATOM 660 C CA . ALA A 1 82 ? -7.516 -1.262 -9.734 1 98.31 82 ALA A CA 1
ATOM 661 C C . ALA A 1 82 ? -7.703 0.248 -9.617 1 98.31 82 ALA A C 1
ATOM 663 O O . ALA A 1 82 ? -8.008 0.757 -8.531 1 98.31 82 ALA A O 1
ATOM 664 N N . HIS A 1 83 ? -7.594 0.889 -10.703 1 97.62 83 HIS A N 1
ATOM 665 C CA . HIS A 1 83 ? -7.75 2.34 -10.727 1 97.62 83 HIS A CA 1
ATOM 666 C C . HIS A 1 83 ? -9.18 2.744 -10.383 1 97.62 83 HIS A C 1
ATOM 668 O O . HIS A 1 83 ? -9.398 3.619 -9.539 1 97.62 83 HIS A O 1
ATOM 674 N N . GLU A 1 84 ? -10.094 2.129 -11.008 1 98.56 84 GLU A N 1
ATOM 675 C CA . GLU A 1 84 ? -11.5 2.443 -10.789 1 98.56 84 GLU A CA 1
ATOM 676 C C . GLU A 1 84 ? -11.906 2.201 -9.336 1 98.56 84 GLU A C 1
ATOM 678 O O . GLU A 1 84 ? -12.625 3.004 -8.742 1 98.56 84 GLU A O 1
ATOM 683 N N . ILE A 1 85 ? -11.469 1.115 -8.812 1 98.75 85 ILE A N 1
ATOM 684 C CA . ILE A 1 85 ? -11.766 0.778 -7.426 1 98.75 85 ILE A CA 1
ATOM 685 C C . ILE A 1 85 ? -11.164 1.831 -6.496 1 98.75 85 ILE A C 1
ATOM 687 O O . ILE A 1 85 ? -11.844 2.324 -5.59 1 98.75 85 ILE A O 1
ATOM 691 N N . ALA A 1 86 ? -9.945 2.184 -6.719 1 98.56 86 ALA A N 1
ATOM 692 C CA . ALA A 1 86 ? -9.289 3.193 -5.895 1 98.56 86 ALA A CA 1
ATOM 693 C C . ALA A 1 86 ? -10.031 4.523 -5.957 1 98.56 86 ALA A C 1
ATOM 695 O O . ALA A 1 86 ? -10.273 5.156 -4.926 1 98.56 86 ALA A O 1
ATOM 696 N N . GLU A 1 87 ? -10.43 4.891 -7.113 1 98.31 87 GLU A N 1
ATOM 697 C CA . GLU A 1 87 ? -11.156 6.141 -7.301 1 98.31 87 GLU A CA 1
ATOM 698 C C . GLU A 1 87 ? -12.492 6.121 -6.559 1 98.31 87 GLU A C 1
ATOM 700 O O . GLU A 1 87 ? -12.844 7.086 -5.879 1 98.31 87 GLU A O 1
ATOM 705 N N . GLU A 1 88 ? -13.164 5.09 -6.75 1 98.75 88 GLU A N 1
ATOM 706 C CA . GLU A 1 88 ? -14.484 4.992 -6.133 1 98.75 88 GLU A CA 1
ATOM 707 C C . GLU A 1 88 ? -14.383 4.984 -4.609 1 98.75 88 GLU A C 1
ATOM 709 O O . GLU A 1 88 ? -15.172 5.637 -3.924 1 98.75 88 GLU A O 1
ATOM 714 N N . ILE A 1 89 ? -13.461 4.25 -4.039 1 98.75 89 ILE A N 1
ATOM 715 C CA . ILE A 1 89 ? -13.273 4.23 -2.592 1 98.75 89 ILE A CA 1
ATOM 716 C C . ILE A 1 89 ? -12.875 5.621 -2.102 1 98.75 89 ILE A C 1
ATOM 718 O O . ILE A 1 89 ? -13.406 6.105 -1.102 1 98.75 89 ILE A O 1
ATOM 722 N N . LYS A 1 90 ? -11.984 6.195 -2.811 1 98.06 90 LYS A N 1
ATOM 723 C CA . LYS A 1 90 ? -11.586 7.551 -2.432 1 98.06 90 LYS A CA 1
ATOM 724 C C . LYS A 1 90 ? -12.781 8.492 -2.438 1 98.06 90 LYS A C 1
ATOM 726 O O . LYS A 1 90 ? -12.953 9.289 -1.512 1 98.06 90 LYS A O 1
ATOM 731 N N . LYS A 1 91 ? -13.547 8.445 -3.494 1 98.12 91 LYS A N 1
ATOM 732 C CA . LYS A 1 91 ? -14.75 9.266 -3.588 1 98.12 91 LYS A CA 1
ATOM 733 C C . LYS A 1 91 ? -15.656 9.055 -2.381 1 98.12 91 LYS A C 1
ATOM 735 O O . LYS A 1 91 ? -16.141 10.023 -1.779 1 98.12 91 LYS A O 1
ATOM 740 N N . LYS A 1 92 ? -15.898 7.852 -1.99 1 98.38 92 LYS A N 1
ATOM 741 C CA . LYS A 1 92 ? -16.766 7.535 -0.857 1 98.38 92 LYS A CA 1
ATOM 742 C C . LYS A 1 92 ? -16.156 8.023 0.453 1 98.38 92 LYS A C 1
ATOM 744 O O . LYS A 1 92 ? -16.875 8.469 1.35 1 98.38 92 LYS A O 1
ATOM 749 N N . LEU A 1 93 ? -14.891 7.926 0.608 1 97.88 93 LEU A N 1
ATOM 750 C CA . LEU A 1 93 ? -14.227 8.438 1.802 1 97.88 93 LEU A CA 1
ATOM 751 C C . LEU A 1 93 ? -14.375 9.953 1.902 1 97.88 93 LEU A C 1
ATOM 753 O O . LEU A 1 93 ? -14.609 10.484 2.99 1 97.88 93 LEU A O 1
ATOM 757 N N . LEU A 1 94 ? -14.242 10.617 0.783 1 96.31 94 LEU A N 1
ATOM 758 C CA . LEU A 1 94 ? -14.391 12.062 0.771 1 96.31 94 LEU A CA 1
ATOM 759 C C . LEU A 1 94 ? -15.812 12.477 1.14 1 96.31 94 LEU A C 1
ATOM 761 O O . LEU A 1 94 ? -16.031 13.523 1.75 1 96.31 94 LEU A O 1
ATOM 765 N N . GLU A 1 95 ? -16.734 11.648 0.838 1 96.75 95 GLU A N 1
ATOM 766 C CA . GLU A 1 95 ? -18.141 11.914 1.16 1 96.75 95 GLU A CA 1
ATOM 767 C C . GLU A 1 95 ? -18.391 11.805 2.66 1 96.75 95 GLU A C 1
ATOM 769 O O . GLU A 1 95 ? -19.406 12.281 3.16 1 96.75 95 GLU A O 1
ATOM 774 N N . MET A 1 96 ? -17.5 11.164 3.402 1 94.75 96 MET A N 1
ATOM 775 C CA . MET A 1 96 ? -17.641 11.055 4.852 1 94.75 96 MET A CA 1
ATOM 776 C C . MET A 1 96 ? -17.391 12.406 5.523 1 94.75 96 MET A C 1
ATOM 778 O O . MET A 1 96 ? -17.734 12.586 6.695 1 94.75 96 MET A O 1
ATOM 782 N N . GLU A 1 97 ? -16.781 13.367 4.898 1 93.12 97 GLU A N 1
ATOM 783 C CA . GLU A 1 97 ? -16.562 14.75 5.316 1 93.12 97 GLU A CA 1
ATOM 784 C C . GLU A 1 97 ? -15.812 14.82 6.641 1 93.12 97 GLU A C 1
ATOM 786 O O . GLU A 1 97 ? -16.203 15.547 7.551 1 93.12 97 GLU A O 1
ATOM 791 N N . LEU A 1 98 ? -14.844 13.984 6.75 1 92.88 98 LEU A N 1
ATOM 792 C CA . LEU A 1 98 ? -13.914 14.133 7.871 1 92.88 98 LEU A CA 1
ATOM 793 C C . LEU A 1 98 ? -12.859 15.18 7.566 1 92.88 98 LEU A C 1
ATOM 795 O O . LEU A 1 98 ? -11.883 14.906 6.867 1 92.88 98 LEU A O 1
ATOM 799 N N . ASN A 1 99 ? -12.93 16.297 8.125 1 89.62 99 ASN A N 1
ATOM 800 C CA . ASN A 1 99 ? -12.211 17.5 7.68 1 89.62 99 ASN A CA 1
ATOM 801 C C . ASN A 1 99 ? -10.75 17.469 8.133 1 89.62 99 ASN A C 1
ATOM 803 O O . ASN A 1 99 ? -9.922 18.219 7.605 1 89.62 99 ASN A O 1
ATOM 807 N N . ARG A 1 100 ? -10.391 16.703 9.055 1 90.38 100 ARG A N 1
ATOM 808 C CA . ARG A 1 100 ? -9.016 16.688 9.562 1 90.38 100 ARG A CA 1
ATOM 809 C C . ARG A 1 100 ? -8.266 15.453 9.055 1 90.38 100 ARG A C 1
ATOM 811 O O . ARG A 1 100 ? -7.266 15.047 9.648 1 90.38 100 ARG A O 1
ATOM 818 N N . TYR A 1 101 ? -8.805 14.836 7.973 1 93.12 101 TYR A N 1
ATOM 819 C CA . TYR A 1 101 ? -8.148 13.648 7.438 1 93.12 101 TYR A CA 1
ATOM 820 C C . TYR A 1 101 ? -7.816 13.828 5.961 1 93.12 101 TYR A C 1
ATOM 822 O O . TYR A 1 101 ? -8.617 14.375 5.199 1 93.12 101 TYR A O 1
ATOM 830 N N . LYS A 1 102 ? -6.609 13.359 5.617 1 94.5 102 LYS A N 1
ATOM 831 C CA . LYS A 1 102 ? -6.273 12.992 4.246 1 94.5 102 LYS A CA 1
ATOM 832 C C . LYS A 1 102 ? -6.406 11.484 4.035 1 94.5 102 LYS A C 1
ATOM 834 O O . LYS A 1 102 ? -6.215 10.703 4.969 1 94.5 102 LYS A O 1
ATOM 839 N N . TYR A 1 103 ? -6.668 11.156 2.775 1 96.62 103 TYR A N 1
ATOM 840 C CA . TYR A 1 103 ? -6.84 9.734 2.504 1 96.62 103 TYR A CA 1
ATOM 841 C C . TYR A 1 103 ? -5.809 9.25 1.492 1 96.62 103 TYR A C 1
ATOM 843 O O . TYR A 1 103 ? -5.492 9.953 0.531 1 96.62 103 TYR A O 1
ATOM 851 N N . ILE A 1 104 ? -5.297 8.086 1.702 1 97.25 104 ILE A N 1
ATOM 852 C CA . ILE A 1 104 ? -4.523 7.312 0.738 1 97.25 104 ILE A CA 1
ATOM 853 C C . ILE A 1 104 ? -5.195 5.961 0.499 1 97.25 104 ILE A C 1
ATOM 855 O O . ILE A 1 104 ? -5.504 5.238 1.448 1 97.25 104 ILE A O 1
ATOM 859 N N . VAL A 1 105 ? -5.445 5.668 -0.739 1 98.5 105 VAL A N 1
ATOM 860 C CA . VAL A 1 105 ? -6.035 4.383 -1.093 1 98.5 105 VAL A CA 1
ATOM 861 C C . VAL A 1 105 ? -5.078 3.607 -1.996 1 98.5 105 VAL A C 1
ATOM 863 O O . VAL A 1 105 ? -4.672 4.102 -3.051 1 98.5 105 VAL A O 1
ATOM 866 N N . ASN A 1 106 ? -4.672 2.457 -1.563 1 97.25 106 ASN A N 1
ATOM 867 C CA . ASN A 1 106 ? -3.844 1.53 -2.328 1 97.25 106 ASN A CA 1
ATOM 868 C C . ASN A 1 106 ? -4.613 0.264 -2.695 1 97.25 106 ASN A C 1
ATOM 870 O O . ASN A 1 106 ? -5.145 -0.42 -1.82 1 97.25 106 ASN A O 1
ATOM 874 N N . VAL A 1 107 ? -4.711 -0.024 -3.963 1 98.31 107 VAL A N 1
ATOM 875 C CA . VAL A 1 107 ? -5.398 -1.213 -4.453 1 98.31 107 VAL A CA 1
ATOM 876 C C . VAL A 1 107 ? -4.414 -2.109 -5.203 1 98.31 107 VAL A C 1
ATOM 878 O O . VAL A 1 107 ? -3.746 -1.662 -6.137 1 98.31 107 VAL A O 1
ATOM 881 N N . THR A 1 108 ? -4.332 -3.318 -4.82 1 96.12 108 THR A N 1
ATOM 882 C CA . THR A 1 108 ? -3.492 -4.332 -5.449 1 96.12 108 THR A CA 1
ATOM 883 C C . THR A 1 108 ? -4.34 -5.492 -5.969 1 96.12 108 THR A C 1
ATOM 885 O O . THR A 1 108 ? -5.023 -6.164 -5.191 1 96.12 108 THR A O 1
ATOM 888 N N . ILE A 1 109 ? -4.32 -5.676 -7.215 1 96.19 109 ILE A N 1
ATOM 889 C CA . ILE A 1 109 ? -4.996 -6.816 -7.824 1 96.19 109 ILE A CA 1
ATOM 890 C C . ILE A 1 109 ? -3.965 -7.828 -8.305 1 96.19 109 ILE A C 1
ATOM 892 O O . ILE A 1 109 ? -2.988 -7.465 -8.969 1 96.19 109 ILE A O 1
ATOM 896 N N . MET A 1 110 ? -4.223 -9.047 -8.023 1 93.38 110 MET A N 1
ATOM 897 C CA . MET A 1 110 ? -3.32 -10.125 -8.406 1 93.38 110 MET A CA 1
ATOM 898 C C . MET A 1 110 ? -4.09 -11.273 -9.055 1 93.38 110 MET A C 1
ATOM 900 O O . MET A 1 110 ? -5.211 -11.586 -8.641 1 93.38 110 MET A O 1
ATOM 904 N N . GLU A 1 111 ? -3.445 -11.828 -10.055 1 92.56 111 GLU A N 1
ATOM 905 C CA . GLU A 1 111 ? -3.953 -13.102 -10.555 1 92.56 111 GLU A CA 1
ATOM 906 C C . GLU A 1 111 ? -3.758 -14.211 -9.531 1 92.56 111 GLU A C 1
ATOM 908 O O . GLU A 1 111 ? -2.662 -14.383 -8.984 1 92.56 111 GLU A O 1
ATOM 913 N N . ASN A 1 112 ? -4.832 -14.914 -9.297 1 90.25 112 ASN A N 1
ATOM 914 C CA . ASN A 1 112 ? -4.754 -16.094 -8.438 1 90.25 112 ASN A CA 1
ATOM 915 C C . ASN A 1 112 ? -4.48 -17.359 -9.242 1 90.25 112 ASN A C 1
ATOM 917 O O . ASN A 1 112 ? -5.387 -17.906 -9.875 1 90.25 112 ASN A O 1
ATOM 921 N N . LYS A 1 113 ? -3.336 -17.953 -9.242 1 82.62 113 LYS A N 1
ATOM 922 C CA . LYS A 1 113 ? -2.963 -19.109 -10.047 1 82.62 113 LYS A CA 1
ATOM 923 C C . LYS A 1 113 ? -3.051 -20.406 -9.234 1 82.62 113 LYS A C 1
ATOM 925 O O . LYS A 1 113 ? -2.502 -21.438 -9.633 1 82.62 113 LYS A O 1
ATOM 930 N N . GLY A 1 114 ? -3.76 -20.438 -8.195 1 75.75 114 GLY A N 1
ATOM 931 C CA . GLY A 1 114 ? -4.012 -21.656 -7.445 1 75.75 114 GLY A CA 1
ATOM 932 C C . GLY A 1 114 ? -2.807 -22.125 -6.648 1 75.75 114 GLY A C 1
ATOM 933 O O . GLY A 1 114 ? -2.904 -23.062 -5.863 1 75.75 114 GLY A O 1
ATOM 934 N N . ALA A 1 115 ? -1.638 -21.656 -7.035 1 74.19 115 ALA A N 1
ATOM 935 C CA . ALA A 1 115 ? -0.489 -22.062 -6.234 1 74.19 115 ALA A CA 1
ATOM 936 C C . ALA A 1 115 ? -0.475 -21.344 -4.887 1 74.19 115 ALA A C 1
ATOM 938 O O . ALA A 1 115 ? 0.396 -21.594 -4.051 1 74.19 115 ALA A O 1
ATOM 939 N N . GLY A 1 116 ? -1.536 -20.703 -4.457 1 70.06 116 GLY A N 1
ATOM 940 C CA . GLY A 1 116 ? -1.609 -19.906 -3.242 1 70.06 116 GLY A CA 1
ATOM 941 C C . GLY A 1 116 ? -0.682 -18.703 -3.26 1 70.06 116 GLY A C 1
ATOM 942 O O . GLY A 1 116 ? 0.526 -18.844 -3.459 1 70.06 116 GLY A O 1
ATOM 943 N N . ALA A 1 117 ? -1.183 -17.641 -3.537 1 74 117 ALA A N 1
ATOM 944 C CA . ALA A 1 117 ? -0.387 -16.422 -3.443 1 74 117 ALA A CA 1
ATOM 945 C C . ALA A 1 117 ? 0.156 -16.219 -2.031 1 74 117 ALA A C 1
ATOM 947 O O . ALA A 1 117 ? -0.607 -16.203 -1.062 1 74 117 ALA A O 1
ATOM 948 N N . ARG A 1 118 ? 1.506 -16.438 -1.895 1 86.25 118 ARG A N 1
ATOM 949 C CA . ARG A 1 118 ? 2.135 -16.094 -0.624 1 86.25 118 ARG A CA 1
ATOM 950 C C . ARG A 1 118 ? 2.539 -14.625 -0.594 1 86.25 118 ARG A C 1
ATOM 952 O O . ARG A 1 118 ? 3.443 -14.203 -1.32 1 86.25 118 ARG A O 1
ATOM 959 N N . MET A 1 119 ? 1.796 -13.844 0.035 1 89.81 119 MET A N 1
ATOM 960 C CA . MET A 1 119 ? 2.01 -12.398 0.114 1 89.81 119 MET A CA 1
ATOM 961 C C . MET A 1 119 ? 2.068 -11.938 1.565 1 89.81 119 MET A C 1
ATOM 963 O O . MET A 1 119 ? 1.172 -12.242 2.355 1 89.81 119 MET A O 1
ATOM 967 N N . GLN A 1 120 ? 3.15 -11.32 1.858 1 93.38 120 GLN A N 1
ATOM 968 C CA . GLN A 1 120 ? 3.289 -10.664 3.154 1 93.38 120 GLN A CA 1
ATOM 969 C C . GLN A 1 120 ? 3.252 -9.141 3.012 1 93.38 120 GLN A C 1
ATOM 971 O O . GLN A 1 120 ? 3.971 -8.578 2.189 1 93.38 120 GLN A O 1
ATOM 976 N N . VAL A 1 121 ? 2.406 -8.539 3.781 1 92.94 121 VAL A N 1
ATOM 977 C CA . VAL A 1 121 ? 2.244 -7.09 3.689 1 92.94 121 VAL A CA 1
ATOM 978 C C . VAL A 1 121 ? 2.383 -6.465 5.074 1 92.94 121 VAL A C 1
ATOM 980 O O . VAL A 1 121 ? 1.737 -6.902 6.027 1 92.94 121 VAL A O 1
ATOM 983 N N . ASN A 1 122 ? 3.238 -5.539 5.145 1 94.38 122 ASN A N 1
ATOM 984 C CA . ASN A 1 122 ? 3.328 -4.699 6.332 1 94.38 122 ASN A CA 1
ATOM 985 C C . ASN A 1 122 ? 3.227 -3.217 5.98 1 94.38 122 ASN A C 1
ATOM 987 O O . ASN A 1 122 ? 3.791 -2.773 4.98 1 94.38 122 ASN A O 1
ATOM 991 N N . CYS A 1 123 ? 2.459 -2.535 6.68 1 93.81 123 CYS A N 1
ATOM 992 C CA . CYS A 1 123 ? 2.303 -1.091 6.543 1 93.81 123 CYS A CA 1
ATOM 993 C C . CYS A 1 123 ? 2.568 -0.387 7.871 1 93.81 123 CYS A C 1
ATOM 995 O O . CYS A 1 123 ? 1.99 -0.749 8.898 1 93.81 123 CYS A O 1
ATOM 997 N N . LEU A 1 124 ? 3.4 0.545 7.82 1 94.81 124 LEU A N 1
ATOM 998 C CA . LEU A 1 124 ? 3.734 1.302 9.023 1 94.81 124 LEU A CA 1
ATOM 999 C C . LEU A 1 124 ? 3.432 2.785 8.828 1 94.81 124 LEU A C 1
ATOM 1001 O O . LEU A 1 124 ? 3.701 3.346 7.766 1 94.81 124 LEU A O 1
ATOM 1005 N N . TRP A 1 125 ? 2.844 3.459 9.883 1 93 125 TRP A N 1
ATOM 1006 C CA . TRP A 1 125 ? 2.453 4.863 9.922 1 93 125 TRP A CA 1
ATOM 1007 C C . TRP A 1 125 ? 2.408 5.375 11.359 1 93 125 TRP A C 1
ATOM 1009 O O . TRP A 1 125 ? 2.76 4.652 12.297 1 93 125 TRP A O 1
ATOM 1019 N N . ASP A 1 126 ? 2.104 6.668 11.5 1 88.06 126 ASP A N 1
ATOM 1020 C CA . ASP A 1 126 ? 1.85 7.207 12.836 1 88.06 126 ASP A CA 1
ATOM 1021 C C . ASP A 1 126 ? 0.492 6.746 13.367 1 88.06 126 ASP A C 1
ATOM 1023 O O . ASP A 1 126 ? -0.537 7.348 13.055 1 88.06 126 ASP A O 1
ATOM 1027 N N . SER A 1 127 ? 0.486 5.785 14.227 1 86.62 127 SER A N 1
ATOM 1028 C CA . SER A 1 127 ? -0.743 5.105 14.625 1 86.62 127 SER A CA 1
ATOM 1029 C C . SER A 1 127 ? -1.458 5.855 15.742 1 86.62 127 SER A C 1
ATOM 1031 O O . SER A 1 127 ? -2.611 5.559 16.062 1 86.62 127 SER A O 1
ATOM 1033 N N . ASP A 1 128 ? -0.865 6.828 16.344 1 84.12 128 ASP A N 1
ATOM 1034 C CA . ASP A 1 128 ? -1.512 7.594 17.406 1 84.12 128 ASP A CA 1
ATOM 1035 C C . ASP A 1 128 ? -2.67 8.422 16.859 1 84.12 128 ASP A C 1
ATOM 1037 O O . ASP A 1 128 ? -3.645 8.688 17.562 1 84.12 128 ASP A O 1
ATOM 1041 N N . THR A 1 129 ? -2.586 8.805 15.641 1 84.69 129 THR A N 1
ATOM 1042 C CA . THR A 1 129 ? -3.576 9.719 15.07 1 84.69 129 THR A CA 1
ATOM 1043 C C . THR A 1 129 ? -4.168 9.133 13.789 1 84.69 129 THR A C 1
ATOM 1045 O O . THR A 1 129 ? -5.371 9.242 13.547 1 84.69 129 THR A O 1
ATOM 1048 N N . ASP A 1 130 ? -3.41 8.406 13.07 1 93.19 130 ASP A N 1
ATOM 1049 C CA . ASP A 1 130 ? -3.812 7.871 11.773 1 93.19 130 ASP A CA 1
ATOM 1050 C C . ASP A 1 130 ? -4.477 6.504 11.922 1 93.19 130 ASP A C 1
ATOM 1052 O O . ASP A 1 130 ? -4.422 5.898 12.992 1 93.19 130 ASP A O 1
ATOM 1056 N N . ASN A 1 131 ? -5.234 6.18 11.016 1 96 131 ASN A N 1
ATOM 1057 C CA . ASN A 1 131 ? -5.871 4.867 11.023 1 96 131 ASN A CA 1
ATOM 1058 C C . ASN A 1 131 ? -5.859 4.227 9.641 1 96 131 ASN A C 1
ATOM 1060 O O . ASN A 1 131 ? -5.547 4.887 8.648 1 96 131 ASN A O 1
ATOM 1064 N N . LEU A 1 132 ? -6.059 2.887 9.609 1 96.88 132 LEU A N 1
ATOM 1065 C CA . LEU A 1 132 ? -6 2.084 8.391 1 96.88 132 LEU A CA 1
ATOM 1066 C C . LEU A 1 132 ? -7.172 1.108 8.328 1 96.88 132 LEU A C 1
ATOM 1068 O O . LEU A 1 132 ? -7.523 0.488 9.336 1 96.88 132 LEU A O 1
ATOM 1072 N N . ALA A 1 133 ? -7.824 1.029 7.207 1 97.94 133 ALA A N 1
ATOM 1073 C CA . ALA A 1 133 ? -8.719 -0.075 6.875 1 97.94 133 ALA A CA 1
ATOM 1074 C C . ALA A 1 133 ? -8.141 -0.932 5.754 1 97.94 133 ALA A C 1
ATOM 1076 O O . ALA A 1 133 ? -7.727 -0.41 4.719 1 97.94 133 ALA A O 1
ATOM 1077 N N . GLN A 1 134 ? -8.047 -2.207 5.988 1 97.5 134 GLN A N 1
ATOM 1078 C CA . GLN A 1 134 ? -7.52 -3.141 4.996 1 97.5 134 GLN A CA 1
ATOM 1079 C C . GLN A 1 134 ? -8.492 -4.289 4.75 1 97.5 134 GLN A C 1
ATOM 1081 O O . GLN A 1 134 ? -9.078 -4.828 5.691 1 97.5 134 GLN A O 1
ATOM 1086 N N . GLU A 1 135 ? -8.672 -4.621 3.516 1 97.38 135 GLU A N 1
ATOM 1087 C CA . GLU A 1 135 ? -9.484 -5.773 3.139 1 97.38 135 GLU A CA 1
ATOM 1088 C C . GLU A 1 135 ? -8.812 -6.586 2.035 1 97.38 135 GLU A C 1
ATOM 1090 O O . GLU A 1 135 ? -8.203 -6.02 1.125 1 97.38 135 GLU A O 1
ATOM 1095 N N . THR A 1 136 ? -8.836 -7.859 2.186 1 96 136 THR A N 1
ATOM 1096 C CA . THR A 1 136 ? -8.461 -8.797 1.135 1 96 136 THR A CA 1
ATOM 1097 C C . THR A 1 136 ? -9.695 -9.492 0.562 1 96 136 THR A C 1
ATOM 1099 O O . THR A 1 136 ? -10.523 -10.023 1.31 1 96 136 THR A O 1
ATOM 1102 N N . PHE A 1 137 ? -9.719 -9.383 -0.675 1 96.88 137 PHE A N 1
ATOM 1103 C CA . PHE A 1 137 ? -10.883 -9.906 -1.385 1 96.88 137 PHE A CA 1
ATOM 1104 C C . PHE A 1 137 ? -10.469 -10.984 -2.381 1 96.88 137 PHE A C 1
ATOM 1106 O O . PHE A 1 137 ? -9.477 -10.836 -3.09 1 96.88 137 PHE A O 1
ATOM 1113 N N . LYS A 1 138 ? -11.18 -12.039 -2.293 1 95 138 LYS A N 1
ATOM 1114 C CA . LYS A 1 138 ? -11.125 -13.07 -3.326 1 95 138 LYS A CA 1
ATOM 1115 C C . LYS A 1 138 ? -12.461 -13.188 -4.055 1 95 138 LYS A C 1
ATOM 1117 O O . LYS A 1 138 ? -13.508 -13.32 -3.42 1 95 138 LYS A O 1
ATOM 1122 N N . ASN A 1 139 ? -12.312 -13.141 -5.379 1 95.62 139 ASN A N 1
ATOM 1123 C CA . ASN A 1 139 ? -13.594 -13.164 -6.082 1 95.62 139 ASN A CA 1
ATOM 1124 C C . ASN A 1 139 ? -14.156 -14.578 -6.184 1 95.62 139 ASN A C 1
ATOM 1126 O O . ASN A 1 139 ? -13.43 -15.555 -5.961 1 95.62 139 ASN A O 1
ATOM 1130 N N . VAL A 1 140 ? -15.375 -14.703 -6.535 1 93.44 140 VAL A N 1
ATOM 1131 C CA . VAL A 1 140 ? -16.156 -15.93 -6.445 1 93.44 140 VAL A CA 1
ATOM 1132 C C . VAL A 1 140 ? -15.531 -17.016 -7.324 1 93.44 140 VAL A C 1
ATOM 1134 O O . VAL A 1 140 ? -15.461 -18.172 -6.93 1 93.44 140 VAL A O 1
ATOM 1137 N N . ASN A 1 141 ? -15 -16.672 -8.461 1 94.06 141 ASN A N 1
ATOM 1138 C CA . ASN A 1 141 ? -14.469 -17.672 -9.375 1 94.06 141 ASN A CA 1
ATOM 1139 C C . ASN A 1 141 ? -13 -17.969 -9.086 1 94.06 141 ASN A C 1
ATOM 1141 O O . ASN A 1 141 ? -12.383 -18.781 -9.773 1 94.06 141 ASN A O 1
ATOM 1145 N N . GLY A 1 142 ? -12.43 -17.312 -8.227 1 93.25 142 GLY A N 1
ATOM 1146 C CA . GLY A 1 142 ? -11.133 -17.656 -7.676 1 93.25 142 GLY A CA 1
ATOM 1147 C C . GLY A 1 142 ? -9.977 -17.203 -8.555 1 93.25 142 GLY A C 1
ATOM 1148 O O . GLY A 1 142 ? -8.852 -17.672 -8.391 1 93.25 142 GLY A O 1
ATOM 1149 N N . THR A 1 143 ? -10.172 -16.344 -9.555 1 94.25 143 THR A N 1
ATOM 1150 C CA . THR A 1 143 ? -9.102 -15.977 -10.469 1 94.25 143 THR A CA 1
ATOM 1151 C C . THR A 1 143 ? -8.414 -14.688 -10.008 1 94.25 143 THR A C 1
ATOM 1153 O O . THR A 1 143 ? -7.328 -14.359 -10.484 1 94.25 143 THR A O 1
ATOM 1156 N N . ILE A 1 144 ? -9.086 -13.922 -9.031 1 95.38 144 ILE A N 1
ATOM 1157 C CA . ILE A 1 144 ? -8.578 -12.617 -8.633 1 95.38 144 ILE A CA 1
ATOM 1158 C C . ILE A 1 144 ? -8.414 -12.57 -7.117 1 95.38 144 ILE A C 1
ATOM 1160 O O . ILE A 1 144 ? -9.289 -13.008 -6.375 1 95.38 144 ILE A O 1
ATOM 1164 N N . ILE A 1 145 ? -7.332 -12.07 -6.691 1 94.94 145 ILE A N 1
ATOM 1165 C CA . ILE A 1 145 ? -7.141 -11.586 -5.328 1 94.94 145 ILE A CA 1
ATOM 1166 C C . ILE A 1 145 ? -6.953 -10.07 -5.344 1 94.94 145 ILE A C 1
ATOM 1168 O O . ILE A 1 145 ? -6.215 -9.539 -6.176 1 94.94 145 ILE A O 1
ATOM 1172 N N . CYS A 1 146 ? -7.648 -9.398 -4.52 1 96.88 146 CYS A N 1
ATOM 1173 C CA . CYS A 1 146 ? -7.539 -7.945 -4.422 1 96.88 146 CYS A CA 1
ATOM 1174 C C . CYS A 1 146 ? -7.305 -7.512 -2.98 1 96.88 146 CYS A C 1
ATOM 1176 O O . CYS A 1 146 ? -8.062 -7.891 -2.084 1 96.88 146 CYS A O 1
ATOM 1178 N N . VAL A 1 147 ? -6.297 -6.793 -2.734 1 96.75 147 VAL A N 1
ATOM 1179 C CA . VAL A 1 147 ? -5.988 -6.211 -1.432 1 96.75 147 VAL A CA 1
ATOM 1180 C C . VAL A 1 147 ? -6.145 -4.691 -1.493 1 96.75 147 VAL A C 1
ATOM 1182 O O . VAL A 1 147 ? -5.559 -4.035 -2.359 1 96.75 147 VAL A O 1
ATOM 1185 N N . VAL A 1 148 ? -6.914 -4.176 -0.631 1 98.25 148 VAL A N 1
ATOM 1186 C CA . VAL A 1 148 ? -7.125 -2.734 -0.548 1 98.25 148 VAL A CA 1
ATOM 1187 C C . VAL A 1 148 ? -6.668 -2.225 0.818 1 98.25 148 VAL A C 1
ATOM 1189 O O . VAL A 1 148 ? -6.977 -2.83 1.848 1 98.25 148 VAL A O 1
ATOM 1192 N N . MET A 1 149 ? -5.977 -1.222 0.793 1 97.75 149 MET A N 1
ATOM 1193 C CA . MET A 1 149 ? -5.609 -0.468 1.988 1 97.75 149 MET A CA 1
ATOM 1194 C C . MET A 1 149 ? -6.051 0.986 1.873 1 97.75 149 MET A C 1
ATOM 1196 O O . MET A 1 149 ? -5.699 1.672 0.912 1 97.75 149 MET A O 1
ATOM 1200 N N . ALA A 1 150 ? -6.836 1.442 2.783 1 98.25 150 ALA A N 1
ATOM 1201 C CA . ALA A 1 150 ? -7.25 2.84 2.889 1 98.25 150 ALA A CA 1
ATOM 1202 C C . ALA A 1 150 ? -6.73 3.469 4.18 1 98.25 150 ALA A C 1
ATOM 1204 O O . ALA A 1 150 ? -7.047 3.004 5.273 1 98.25 150 ALA A O 1
ATOM 1205 N N . PHE A 1 151 ? -6.027 4.531 3.982 1 97.31 151 PHE A N 1
ATOM 1206 C CA . PHE A 1 151 ? -5.469 5.25 5.121 1 97.31 151 PHE A CA 1
ATOM 1207 C C . PHE A 1 151 ? -6.238 6.543 5.371 1 97.31 151 PHE A C 1
ATOM 1209 O O . PHE A 1 151 ? -6.562 7.273 4.434 1 97.31 151 PHE A O 1
ATOM 1216 N N . GLY A 1 152 ? -6.574 6.762 6.617 1 96.5 152 GLY A N 1
ATOM 1217 C CA . GLY A 1 152 ? -6.91 8.086 7.113 1 96.5 152 GLY A CA 1
ATOM 1218 C C . GLY A 1 152 ? -5.781 8.742 7.883 1 96.5 152 GLY A C 1
ATOM 1219 O O . GLY A 1 152 ? -5.477 8.344 9.008 1 96.5 152 GLY A O 1
ATOM 1220 N N . VAL A 1 153 ? -5.199 9.719 7.309 1 95.19 153 VAL A N 1
ATOM 1221 C CA . VAL A 1 153 ? -4.062 10.422 7.898 1 95.19 153 VAL A CA 1
ATOM 1222 C C . VAL A 1 153 ? -4.531 11.734 8.516 1 95.19 153 VAL A C 1
ATOM 1224 O O . VAL A 1 153 ? -4.949 12.648 7.797 1 95.19 153 VAL A O 1
ATOM 1227 N N . TYR A 1 154 ? -4.387 11.766 9.812 1 92.31 154 TYR A N 1
ATOM 1228 C CA . TYR A 1 154 ? -4.883 12.914 10.555 1 92.31 154 TYR A CA 1
ATOM 1229 C C . TYR A 1 154 ? -3.904 14.078 10.469 1 92.31 154 TYR A C 1
ATOM 1231 O O . TYR A 1 154 ? -2.697 13.898 10.641 1 92.31 154 TYR A O 1
ATOM 1239 N N . PHE A 1 155 ? -4.406 15.266 10.148 1 85.81 155 PHE A N 1
ATOM 1240 C CA . PHE A 1 155 ? -3.533 16.438 10.195 1 85.81 155 PHE A CA 1
ATOM 1241 C C . PHE A 1 155 ? -3.994 17.406 11.266 1 85.81 155 PHE A C 1
ATOM 1243 O O . PHE A 1 155 ? -5.195 17.578 11.484 1 85.81 155 PHE A O 1
ATOM 1250 N N . TYR A 1 156 ? -3.072 17.875 12.055 1 75.75 156 TYR A N 1
ATOM 1251 C CA . TYR A 1 156 ? -3.305 18.766 13.18 1 75.75 156 TYR A CA 1
ATOM 1252 C C . TYR A 1 156 ? -3.502 20.203 12.695 1 75.75 156 TYR A C 1
ATOM 1254 O O . TYR A 1 156 ? -2.924 20.609 11.688 1 75.75 156 TYR A O 1
ATOM 1262 N N . MET B 1 1 ? -24.609 -27.734 16.172 1 23.77 1 MET B N 1
ATOM 1263 C CA . MET B 1 1 ? -23.625 -28.016 15.133 1 23.77 1 MET B CA 1
ATOM 1264 C C . MET B 1 1 ? -22.969 -26.734 14.656 1 23.77 1 MET B C 1
ATOM 1266 O O . MET B 1 1 ? -23.641 -25.828 14.172 1 23.77 1 MET B O 1
ATOM 1270 N N . SER B 1 2 ? -21.875 -26.25 15.32 1 25.5 2 SER B N 1
ATOM 1271 C CA . SER B 1 2 ? -21.156 -24.984 15.258 1 25.5 2 SER B CA 1
ATOM 1272 C C . SER B 1 2 ? -20.5 -24.781 13.891 1 25.5 2 SER B C 1
ATOM 1274 O O . SER B 1 2 ? -19.719 -25.625 13.438 1 25.5 2 SER B O 1
ATOM 1276 N N . TYR B 1 3 ? -21.219 -24.297 12.883 1 22.2 3 TYR B N 1
ATOM 1277 C CA . TYR B 1 3 ? -20.812 -24.078 11.5 1 22.2 3 TYR B CA 1
ATOM 1278 C C . TYR B 1 3 ? -19.516 -23.266 11.438 1 22.2 3 TYR B C 1
ATOM 1280 O O . TYR B 1 3 ? -19.484 -22.109 11.883 1 22.2 3 TYR B O 1
ATOM 1288 N N . GLU B 1 4 ? -18.328 -23.875 11.68 1 23.83 4 GLU B N 1
ATOM 1289 C CA . GLU B 1 4 ? -17 -23.297 11.469 1 23.83 4 GLU B CA 1
ATOM 1290 C C . GLU B 1 4 ? -16.828 -22.797 10.039 1 23.83 4 GLU B C 1
ATOM 1292 O O . GLU B 1 4 ? -16.891 -23.578 9.094 1 23.83 4 GLU B O 1
ATOM 1297 N N . ILE B 1 5 ? -17.438 -21.656 9.742 1 25.16 5 ILE B N 1
ATOM 1298 C CA . ILE B 1 5 ? -17.234 -21.016 8.445 1 25.16 5 ILE B CA 1
ATOM 1299 C C . ILE B 1 5 ? -15.75 -20.984 8.102 1 25.16 5 ILE B C 1
ATOM 1301 O O . ILE B 1 5 ? -14.969 -20.312 8.781 1 25.16 5 ILE B O 1
ATOM 1305 N N . GLN B 1 6 ? -15.18 -22.094 7.707 1 24.38 6 GLN B N 1
ATOM 1306 C CA . GLN B 1 6 ? -13.828 -22.234 7.176 1 24.38 6 GLN B CA 1
ATOM 1307 C C . GLN B 1 6 ? -13.586 -21.281 6.016 1 24.38 6 GLN B C 1
ATOM 1309 O O . GLN B 1 6 ? -14.188 -21.406 4.949 1 24.38 6 GLN B O 1
ATOM 1314 N N . SER B 1 7 ? -13.578 -19.938 6.203 1 30.45 7 SER B N 1
ATOM 1315 C CA . SER B 1 7 ? -13.156 -19 5.172 1 30.45 7 SER B CA 1
ATOM 1316 C C . SER B 1 7 ? -11.883 -19.469 4.48 1 30.45 7 SER B C 1
ATOM 1318 O O . SER B 1 7 ? -10.859 -19.703 5.133 1 30.45 7 SER B O 1
ATOM 1320 N N . THR B 1 8 ? -11.945 -20.391 3.574 1 31.5 8 THR B N 1
ATOM 1321 C CA . THR B 1 8 ? -10.883 -20.844 2.678 1 31.5 8 THR B CA 1
ATOM 1322 C C . THR B 1 8 ? -10.188 -19.641 2.027 1 31.5 8 THR B C 1
ATOM 1324 O O . THR B 1 8 ? -10.695 -19.078 1.048 1 31.5 8 THR B O 1
ATOM 1327 N N . LEU B 1 9 ? -9.969 -18.609 2.662 1 36.16 9 LEU B N 1
ATOM 1328 C CA . LEU B 1 9 ? -9.141 -17.531 2.123 1 36.16 9 LEU B CA 1
ATOM 1329 C C . LEU B 1 9 ? -7.914 -18.094 1.41 1 36.16 9 LEU B C 1
ATOM 1331 O O . LEU B 1 9 ? -7.398 -19.141 1.789 1 36.16 9 LEU B O 1
ATOM 1335 N N . PRO B 1 10 ? -7.703 -17.844 0.175 1 41.41 10 PRO B N 1
ATOM 1336 C CA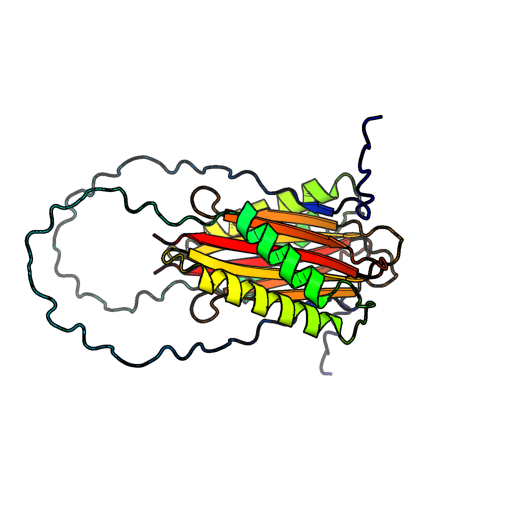 . PRO B 1 10 ? -6.445 -18.312 -0.405 1 41.41 10 PRO B CA 1
ATOM 1337 C C . PRO B 1 10 ? -5.281 -18.25 0.583 1 41.41 10 PRO B C 1
ATOM 1339 O O . PRO B 1 10 ? -5.34 -17.516 1.565 1 41.41 10 PRO B O 1
ATOM 1342 N N . GLU B 1 11 ? -4.184 -19.016 0.524 1 44.09 11 GLU B N 1
ATOM 1343 C CA . GLU B 1 11 ? -3.086 -19 1.488 1 44.09 11 GLU B CA 1
ATOM 1344 C C . GLU B 1 11 ? -2.773 -17.578 1.938 1 44.09 11 GLU B C 1
ATOM 1346 O O . GLU B 1 11 ? -3.148 -16.609 1.271 1 44.09 11 GLU B O 1
ATOM 1351 N N . LYS B 1 12 ? -1.424 -17.156 2.826 1 50.28 12 LYS B N 1
ATOM 1352 C CA . LYS B 1 12 ? -1.055 -16.375 4.004 1 50.28 12 LYS B CA 1
ATOM 1353 C C . LYS B 1 12 ? -0.794 -14.914 3.631 1 50.28 12 LYS B C 1
ATOM 1355 O O . LYS B 1 12 ? 0.305 -14.57 3.193 1 50.28 12 LYS B O 1
ATOM 1360 N N . VAL B 1 13 ? -1.71 -14.375 2.779 1 57.06 13 VAL B N 1
ATOM 1361 C CA . VAL B 1 13 ? -1.425 -12.953 2.91 1 57.06 13 VAL B CA 1
ATOM 1362 C C . VAL B 1 13 ? -1.407 -12.562 4.387 1 57.06 13 VAL B C 1
ATOM 1364 O O . VAL B 1 13 ? -2.432 -12.641 5.07 1 57.06 13 VAL B O 1
ATOM 1367 N N . GLN B 1 14 ? -0.294 -12.523 4.953 1 59.88 14 GLN B N 1
ATOM 1368 C CA . GLN B 1 14 ? -0.176 -12.039 6.324 1 59.88 14 GLN B CA 1
ATOM 1369 C C . GLN B 1 14 ? 0.022 -10.523 6.355 1 59.88 14 GLN B C 1
ATOM 1371 O O . GLN B 1 14 ? 0.977 -10.008 5.773 1 59.88 14 GLN B O 1
ATOM 1376 N N . SER B 1 15 ? -0.981 -9.742 6.531 1 52.56 15 SER B N 1
ATOM 1377 C CA . SER B 1 15 ? -0.833 -8.312 6.766 1 52.56 15 SER B CA 1
ATOM 1378 C C . SER B 1 15 ? -0.424 -8.023 8.211 1 52.56 15 SER B C 1
ATOM 1380 O O . SER B 1 15 ? -1.156 -8.352 9.141 1 52.56 15 SER B O 1
ATOM 1382 N N . SER B 1 16 ? 0.89 -7.98 8.539 1 45.38 16 SER B N 1
ATOM 1383 C CA . SER B 1 16 ? 1.258 -7.566 9.891 1 45.38 16 SER B CA 1
ATOM 1384 C C . SER B 1 16 ? 1.144 -6.055 10.062 1 45.38 16 SER B C 1
ATOM 1386 O O . SER B 1 16 ? 1.818 -5.297 9.359 1 45.38 16 SER B O 1
ATOM 1388 N N . VAL B 1 17 ? 0.016 -5.625 10.445 1 45.16 17 VAL B N 1
ATOM 1389 C CA . VAL B 1 17 ? -0.108 -4.223 10.828 1 45.16 17 VAL B CA 1
ATOM 1390 C C . VAL B 1 17 ? 0.873 -3.906 11.953 1 45.16 17 VAL B C 1
ATOM 1392 O O . VAL B 1 17 ? 0.895 -4.594 12.977 1 45.16 17 VAL B O 1
ATOM 1395 N N . MET B 1 18 ? 1.884 -3.234 11.664 1 44.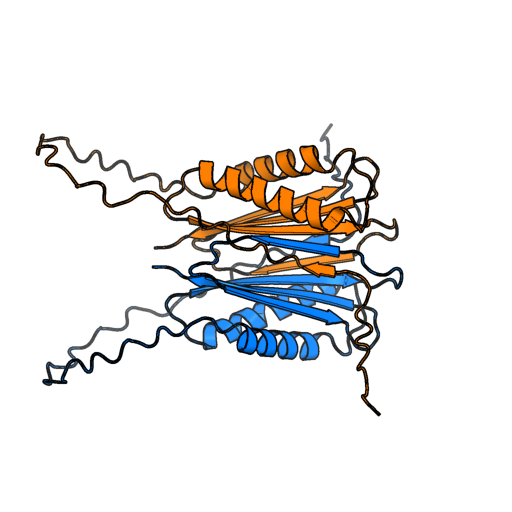09 18 MET B N 1
ATOM 1396 C CA . MET B 1 18 ? 2.977 -2.834 12.547 1 44.09 18 MET B CA 1
ATOM 1397 C C . MET B 1 18 ? 2.451 -2.031 13.734 1 44.09 18 MET B C 1
ATOM 1399 O O . MET B 1 18 ? 1.72 -1.057 13.555 1 44.09 18 MET B O 1
ATOM 1403 N N . THR B 1 19 ? 2.346 -2.68 14.898 1 34.69 19 THR B N 1
ATOM 1404 C CA . THR B 1 19 ? 2.158 -1.916 16.125 1 34.69 19 THR B CA 1
ATOM 1405 C C . THR B 1 19 ? 3.15 -0.759 16.203 1 34.69 19 THR B C 1
ATOM 1407 O O . THR B 1 19 ? 4.289 -0.879 15.742 1 34.69 19 THR B O 1
ATOM 1410 N N . GLU B 1 20 ? 2.586 0.404 16.531 1 34.75 20 GLU B N 1
ATOM 1411 C CA . GLU B 1 20 ? 3.117 1.754 16.688 1 34.75 20 GLU B CA 1
ATOM 1412 C C . GLU B 1 20 ? 4.266 1.78 17.688 1 34.75 20 GLU B C 1
ATOM 1414 O O . GLU B 1 20 ? 4.109 1.351 18.844 1 34.75 20 GLU B O 1
ATOM 1419 N N . TYR B 1 21 ? 5.453 1.56 17.422 1 33.44 21 TYR B N 1
ATOM 1420 C CA . TYR B 1 21 ? 6.438 2.012 18.391 1 33.44 21 TYR B CA 1
ATOM 1421 C C . TYR B 1 21 ? 6.293 3.506 18.656 1 33.44 21 TYR B C 1
ATOM 1423 O O . TYR B 1 21 ? 6.289 4.312 17.734 1 33.44 21 TYR B O 1
ATOM 1431 N N . GLU B 1 22 ? 5.594 3.906 19.766 1 31.98 22 GLU B N 1
ATOM 1432 C CA . GLU B 1 22 ? 5.477 5.254 20.312 1 31.98 22 GLU B CA 1
ATOM 1433 C C . GLU B 1 22 ? 6.848 5.898 20.5 1 31.98 22 GLU B C 1
ATOM 1435 O O . GLU B 1 22 ? 7.688 5.391 21.234 1 31.98 22 GLU B O 1
ATOM 1440 N N . ARG B 1 23 ? 7.449 6.41 19.625 1 33.25 23 ARG B N 1
ATOM 1441 C CA . ARG B 1 23 ? 8.531 7.273 20.078 1 33.25 23 ARG B CA 1
ATOM 1442 C C . ARG B 1 23 ? 8.016 8.336 21.047 1 33.25 23 ARG B C 1
ATOM 1444 O O . ARG B 1 23 ? 7.219 9.195 20.656 1 33.25 23 ARG B O 1
ATOM 1451 N N . ARG B 1 24 ? 7.867 8.078 22.406 1 32.66 24 ARG B N 1
ATOM 1452 C CA . ARG B 1 24 ? 7.68 9.148 23.391 1 32.66 24 ARG B CA 1
ATOM 1453 C C . ARG B 1 24 ? 8.727 10.234 23.219 1 32.66 24 ARG B C 1
ATOM 1455 O O . ARG B 1 24 ? 9.922 9.992 23.406 1 32.66 24 ARG B O 1
ATOM 1462 N N . GLY B 1 25 ? 8.664 11.156 22.328 1 30.17 25 GLY B N 1
ATOM 1463 C CA . GLY B 1 25 ? 9.531 12.328 22.344 1 30.17 25 GLY B CA 1
ATOM 1464 C C . GLY B 1 25 ? 9.57 13.023 23.688 1 30.17 25 GLY B C 1
ATOM 1465 O O . GLY B 1 25 ? 8.664 12.859 24.5 1 30.17 25 GLY B O 1
ATOM 1466 N N . PRO B 1 26 ? 10.758 13.57 24.266 1 29.72 26 PRO B N 1
ATOM 1467 C CA . PRO B 1 26 ? 10.961 14.289 25.531 1 29.72 26 PRO B CA 1
ATOM 1468 C C . PRO B 1 26 ? 9.93 15.391 25.75 1 29.72 26 PRO B C 1
ATOM 1470 O O . PRO B 1 26 ? 9.266 15.82 24.797 1 29.72 26 PRO B O 1
ATOM 1473 N N . GLU B 1 27 ? 9.75 15.977 27.125 1 28.7 27 GLU B N 1
ATOM 1474 C CA . GLU B 1 27 ? 9.047 17.062 27.812 1 28.7 27 GLU B CA 1
ATOM 1475 C C . GLU B 1 27 ? 9.258 18.391 27.094 1 28.7 27 GLU B C 1
ATOM 1477 O O . GLU B 1 27 ? 10.203 18.547 26.328 1 28.7 27 GLU B O 1
ATOM 1482 N N . LYS B 1 28 ? 8.586 19.594 27.766 1 32.28 28 LYS B N 1
ATOM 1483 C CA . LYS B 1 28 ? 8.422 21.031 27.562 1 32.28 28 LYS B CA 1
ATOM 1484 C C . LYS B 1 28 ? 9.773 21.734 27.516 1 32.28 28 LYS B C 1
ATOM 1486 O O . LYS B 1 28 ? 10.484 21.797 28.516 1 32.28 28 LYS B O 1
ATOM 1491 N N . ALA B 1 29 ? 10.602 21.719 26.547 1 30.7 29 ALA B N 1
ATOM 1492 C CA . ALA B 1 29 ? 11.641 22.75 26.516 1 30.7 29 ALA B CA 1
ATOM 1493 C C . ALA B 1 29 ? 11.031 24.141 26.641 1 30.7 29 ALA B C 1
ATOM 1495 O O . ALA B 1 29 ? 10.07 24.469 25.922 1 30.7 29 ALA B O 1
ATOM 1496 N N . VAL B 1 30 ? 11.203 24.891 27.797 1 26.48 30 VAL B N 1
ATOM 1497 C CA . VAL B 1 30 ? 11.102 26.312 28.156 1 26.48 30 VAL B CA 1
ATOM 1498 C C . VAL B 1 30 ? 11.711 27.172 27.062 1 26.48 30 VAL B C 1
ATOM 1500 O O . VAL B 1 30 ? 12.836 26.922 26.625 1 26.48 30 VAL B O 1
ATOM 1503 N N . MET B 1 31 ? 10.938 27.766 26.156 1 26.59 31 MET B N 1
ATOM 1504 C CA . MET B 1 31 ? 11.227 28.844 25.203 1 26.59 31 MET B CA 1
ATOM 1505 C C . MET B 1 31 ? 12.039 29.953 25.859 1 26.59 31 MET B C 1
ATOM 1507 O O . MET B 1 31 ? 11.5 30.766 26.609 1 26.59 31 MET B O 1
ATOM 1511 N N . GLY B 1 32 ? 13.164 29.672 26.469 1 23.2 32 GLY B N 1
ATOM 1512 C CA . GLY B 1 32 ? 13.969 30.781 26.969 1 23.2 32 GLY B CA 1
ATOM 1513 C C . GLY B 1 32 ? 14.047 31.953 26 1 23.2 32 GLY B C 1
ATOM 1514 O O . GLY B 1 32 ? 13.688 31.812 24.828 1 23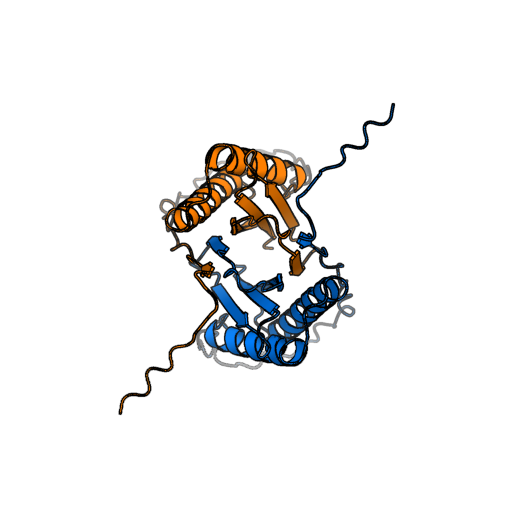.2 32 GLY B O 1
ATOM 1515 N N . GLU B 1 33 ? 14.477 33.312 26.469 1 24.78 33 GLU B N 1
ATOM 1516 C CA . GLU B 1 33 ? 14.578 34.75 26.188 1 24.78 33 GLU B CA 1
ATOM 1517 C C . GLU B 1 33 ? 15.492 35 25 1 24.78 33 GLU B C 1
ATOM 1519 O O . GLU B 1 33 ? 16.625 35.469 25.172 1 24.78 33 GLU B O 1
ATOM 1524 N N . GLN B 1 34 ? 15.953 34.125 24.109 1 27.48 34 GLN B N 1
ATOM 1525 C CA . GLN B 1 34 ? 16.969 34.688 23.219 1 27.48 34 GLN B CA 1
ATOM 1526 C C . GLN B 1 34 ? 16.516 36 22.578 1 27.48 34 GLN B C 1
ATOM 1528 O O . GLN B 1 34 ? 15.414 36.062 22.031 1 27.48 34 GLN B O 1
ATOM 1533 N N . GLU B 1 35 ? 17.078 37.188 22.906 1 28.73 35 GLU B N 1
ATOM 1534 C CA . GLU B 1 35 ? 17.109 38.625 22.625 1 28.73 35 GLU B CA 1
ATOM 1535 C C . GLU B 1 35 ? 16.906 38.906 21.141 1 28.73 35 GLU B C 1
ATOM 1537 O O . GLU B 1 35 ? 17.234 38.062 20.297 1 28.73 35 GLU B O 1
ATOM 1542 N N . ARG B 1 36 ? 16.375 40.125 20.609 1 30.14 36 ARG B N 1
ATOM 1543 C CA . ARG B 1 36 ? 15.875 40.969 19.531 1 30.14 36 ARG B CA 1
ATOM 1544 C C . ARG B 1 36 ? 16.953 41.219 18.484 1 30.14 36 ARG B C 1
ATOM 1546 O O . ARG B 1 36 ? 17.25 42.375 18.156 1 30.14 36 ARG B O 1
ATOM 1553 N N . ARG B 1 37 ? 18.188 40.688 18.547 1 32.31 37 ARG B N 1
ATOM 1554 C CA . ARG B 1 37 ? 19.047 41.438 17.625 1 32.31 37 ARG B CA 1
ATOM 1555 C C . ARG B 1 37 ? 18.406 41.5 16.234 1 32.31 37 ARG B C 1
ATOM 1557 O O . ARG B 1 37 ? 17.641 40.625 15.859 1 32.31 37 ARG B O 1
ATOM 1564 N N . GLY B 1 38 ? 18.562 42.656 15.359 1 33.53 38 GLY B N 1
ATOM 1565 C CA . GLY B 1 38 ? 18.156 43.312 14.133 1 33.53 38 GLY B CA 1
ATOM 1566 C C . GLY B 1 38 ? 18.203 42.406 12.922 1 33.53 38 GLY B C 1
ATOM 1567 O O . GLY B 1 38 ? 18.219 42.906 11.781 1 33.53 38 GLY B O 1
ATOM 1568 N N . SER B 1 39 ? 18.484 41.125 13.023 1 36.62 39 SER B N 1
ATOM 1569 C CA . SER B 1 39 ? 18.844 40.406 11.805 1 36.62 39 SER B CA 1
ATOM 1570 C C . SER B 1 39 ? 17.766 40.531 10.742 1 36.62 39 SER B C 1
ATOM 1572 O O . SER B 1 39 ? 16.562 40.531 11.055 1 36.62 39 SER B O 1
ATOM 1574 N N . GLU B 1 40 ? 18.016 41.219 9.625 1 40.31 40 GLU B N 1
ATOM 1575 C CA . GLU B 1 40 ? 17.25 41.312 8.383 1 40.31 40 GLU B CA 1
ATOM 1576 C C . GLU B 1 40 ? 16.594 39.969 8.062 1 40.31 40 GLU B C 1
ATOM 1578 O O . GLU B 1 40 ? 17.203 38.906 8.188 1 40.31 40 GLU B O 1
ATOM 1583 N N . PRO B 1 41 ? 15.312 39.844 8.156 1 40.31 41 PRO B N 1
ATOM 1584 C CA . PRO B 1 41 ? 14.594 38.625 7.809 1 40.31 41 PRO B CA 1
ATOM 1585 C C . PRO B 1 41 ? 15.078 38 6.492 1 40.31 41 PRO B C 1
ATOM 1587 O O . PRO B 1 41 ? 14.984 38.656 5.441 1 40.31 41 PRO B O 1
ATOM 1590 N N . SER B 1 42 ? 16.469 37.75 6.352 1 39.81 42 SER B N 1
ATOM 1591 C CA . SER B 1 42 ? 16.719 37.031 5.105 1 39.81 42 SER B CA 1
ATOM 1592 C C . SER B 1 42 ? 15.523 36.219 4.699 1 39.81 42 SER B C 1
ATOM 1594 O O . SER B 1 42 ? 15.086 35.344 5.453 1 39.81 42 SER B O 1
ATOM 1596 N N . LEU B 1 43 ? 14.453 36.656 4.188 1 38.47 43 LEU B N 1
ATOM 1597 C CA . LEU B 1 43 ? 13.32 36.062 3.488 1 38.47 43 LEU B CA 1
ATOM 1598 C C . LEU B 1 43 ? 13.75 34.844 2.684 1 38.47 43 LEU B C 1
ATOM 1600 O O . LEU B 1 43 ? 13.742 34.844 1.451 1 38.47 43 LEU B O 1
ATOM 1604 N N . ARG B 1 44 ? 14.969 34.344 2.771 1 41.12 44 ARG B N 1
ATOM 1605 C CA . ARG B 1 44 ? 15.164 33.125 1.978 1 41.12 44 ARG B CA 1
ATOM 1606 C C . ARG B 1 44 ? 13.969 32.188 2.1 1 41.12 44 ARG B C 1
ATOM 1608 O O . ARG B 1 44 ? 13.547 31.859 3.209 1 41.12 44 ARG B O 1
ATOM 1615 N N . PRO B 1 45 ? 13.07 32.156 1.152 1 42.31 45 PRO B N 1
ATOM 1616 C CA . PRO B 1 45 ? 11.938 31.234 1.229 1 42.31 45 PRO B CA 1
ATOM 1617 C C . PRO B 1 45 ? 12.289 29.938 1.952 1 42.31 45 PRO B C 1
ATOM 1619 O O . PRO B 1 45 ? 13.422 29.469 1.872 1 42.31 45 PRO B O 1
ATOM 1622 N N . ALA B 1 46 ? 12.094 29.656 3.217 1 45.22 46 ALA B N 1
ATOM 1623 C CA . ALA B 1 46 ? 12.203 28.312 3.811 1 45.22 46 ALA B CA 1
ATOM 1624 C C . ALA B 1 46 ? 12.109 27.234 2.744 1 45.22 46 ALA B C 1
ATOM 1626 O O . ALA B 1 46 ? 11.078 27.094 2.078 1 45.22 46 ALA B O 1
ATOM 1627 N N . PHE B 1 47 ? 13.008 27.125 1.848 1 50.16 47 PHE B N 1
ATOM 1628 C CA . PHE B 1 47 ? 13 25.984 0.939 1 50.16 47 PHE B CA 1
ATOM 1629 C C . PHE B 1 47 ? 12.273 24.797 1.562 1 50.16 47 PHE B C 1
ATOM 1631 O O . PHE B 1 47 ? 12.68 24.297 2.607 1 50.16 47 PHE B O 1
ATOM 1638 N N . PHE B 1 48 ? 11.008 24.844 1.688 1 59.28 48 PHE B N 1
ATOM 1639 C CA . PHE B 1 48 ? 10.25 23.703 2.197 1 59.28 48 PHE B CA 1
ATOM 1640 C C . PHE B 1 48 ? 10.945 22.391 1.842 1 59.28 48 PHE B C 1
ATOM 1642 O O . PHE B 1 48 ? 11.344 22.188 0.692 1 59.28 48 PHE B O 1
ATOM 1649 N N . GLN B 1 49 ? 11.648 21.828 2.85 1 81.44 49 GLN B N 1
ATOM 1650 C CA . GLN B 1 49 ? 12.211 20.5 2.604 1 81.44 49 GLN B CA 1
ATOM 1651 C C . GLN B 1 49 ? 11.148 19.547 2.096 1 81.44 49 GLN B C 1
ATOM 1653 O O . GLN B 1 49 ? 10.109 19.359 2.74 1 81.44 49 GLN B O 1
ATOM 1658 N N . LYS B 1 50 ? 11.203 19.312 0.904 1 91.31 50 LYS B N 1
ATOM 1659 C CA . LYS B 1 50 ? 10.203 18.5 0.228 1 91.31 50 LYS B CA 1
ATOM 1660 C C . LYS B 1 50 ? 10.602 17.016 0.229 1 91.31 50 LYS B C 1
ATOM 1662 O O . LYS B 1 50 ? 11.789 16.703 0.302 1 91.31 50 LYS B O 1
ATOM 1667 N N . PHE B 1 51 ? 9.609 16.234 0.264 1 96.31 51 PHE B N 1
ATOM 1668 C CA . PHE B 1 51 ? 9.789 14.812 -0.007 1 96.31 51 PHE B CA 1
ATOM 1669 C C . PHE B 1 51 ? 10.32 14.594 -1.419 1 96.31 51 PHE B C 1
ATOM 1671 O O . PHE B 1 51 ? 9.625 14.875 -2.398 1 96.31 51 PHE B O 1
ATOM 1678 N N . ARG B 1 52 ? 11.547 14.148 -1.526 1 96.19 52 ARG B N 1
ATOM 1679 C CA . ARG B 1 52 ? 12.164 13.906 -2.828 1 96.19 52 ARG B CA 1
ATOM 1680 C C . ARG B 1 52 ? 12.117 12.43 -3.195 1 96.19 52 ARG B C 1
ATOM 1682 O O . ARG B 1 52 ? 12.914 11.633 -2.703 1 96.19 52 ARG B O 1
ATOM 1689 N N . ALA B 1 53 ? 11.281 12.062 -4.16 1 97.31 53 ALA B N 1
ATOM 1690 C CA . ALA B 1 53 ? 11.023 10.672 -4.512 1 97.31 53 ALA B CA 1
ATOM 1691 C C . ALA B 1 53 ? 12.297 9.969 -4.973 1 97.31 53 ALA B C 1
ATOM 1693 O O . ALA B 1 53 ? 12.578 8.844 -4.566 1 97.31 53 ALA B O 1
ATOM 1694 N N . PRO B 1 54 ? 13.156 10.594 -5.793 1 97.94 54 PRO B N 1
ATOM 1695 C CA . PRO B 1 54 ? 14.367 9.891 -6.227 1 97.94 54 PRO B CA 1
ATOM 1696 C C . PRO B 1 54 ? 15.273 9.492 -5.062 1 97.94 54 PRO B C 1
ATOM 1698 O O . PRO B 1 54 ? 15.828 8.391 -5.051 1 97.94 54 PRO B O 1
ATOM 1701 N N . LEU B 1 55 ? 15.406 10.406 -4.152 1 97.75 55 LEU B N 1
ATOM 1702 C CA . LEU B 1 55 ? 16.203 10.102 -2.975 1 97.75 55 LEU B CA 1
ATOM 1703 C C . LEU B 1 55 ? 15.586 8.969 -2.166 1 97.75 55 LEU B C 1
ATOM 1705 O O . LEU B 1 55 ? 16.281 8.047 -1.734 1 97.75 55 LEU B O 1
ATOM 1709 N N . VAL B 1 56 ? 14.281 9.016 -1.937 1 98.62 56 VAL B N 1
ATOM 1710 C CA . VAL B 1 56 ? 13.586 7.996 -1.163 1 98.62 56 VAL B CA 1
ATOM 1711 C C . VAL B 1 56 ? 13.672 6.652 -1.88 1 98.62 56 VAL B C 1
ATOM 1713 O O . VAL B 1 56 ? 13.828 5.609 -1.239 1 98.62 56 VAL B O 1
ATOM 1716 N N . LYS B 1 57 ? 13.641 6.633 -3.178 1 98.75 57 LYS B N 1
ATOM 1717 C CA . LYS B 1 57 ? 13.805 5.406 -3.955 1 98.75 57 LYS B CA 1
ATOM 1718 C C . LYS B 1 57 ? 15.172 4.777 -3.699 1 98.75 57 LYS B C 1
ATOM 1720 O O . LYS B 1 57 ? 15.281 3.555 -3.568 1 98.75 57 LYS B O 1
ATOM 1725 N N . THR B 1 58 ? 16.156 5.625 -3.598 1 98.69 58 THR B N 1
ATOM 1726 C CA . THR B 1 58 ? 17.5 5.125 -3.307 1 98.69 58 THR B CA 1
ATOM 1727 C C . THR B 1 58 ? 17.547 4.484 -1.923 1 98.69 58 THR B C 1
ATOM 1729 O O . THR B 1 58 ? 18.156 3.424 -1.745 1 98.69 58 THR B O 1
ATOM 1732 N N . ILE B 1 59 ? 16.891 5.113 -0.971 1 98.81 59 ILE B N 1
ATOM 1733 C CA . ILE B 1 59 ? 16.797 4.562 0.377 1 98.81 59 ILE B CA 1
ATOM 1734 C C . ILE B 1 59 ? 16.125 3.197 0.332 1 98.81 59 ILE B C 1
ATOM 1736 O O . ILE B 1 59 ? 16.625 2.227 0.906 1 98.81 59 ILE B O 1
ATOM 1740 N N . ILE B 1 60 ? 15.008 3.064 -0.369 1 98.88 60 ILE B N 1
ATOM 1741 C CA . ILE B 1 60 ? 14.242 1.827 -0.471 1 98.88 60 ILE B CA 1
ATOM 1742 C C . ILE B 1 60 ? 15.109 0.733 -1.087 1 98.88 60 ILE B C 1
ATOM 1744 O O . ILE B 1 60 ? 15.211 -0.368 -0.541 1 98.88 60 ILE B O 1
ATOM 1748 N N . GLN B 1 61 ? 15.75 1.093 -2.154 1 98.75 61 GLN B N 1
ATOM 1749 C CA . GLN B 1 61 ? 16.578 0.122 -2.863 1 98.75 61 GLN B CA 1
ATOM 1750 C C . GLN B 1 61 ? 17.688 -0.416 -1.965 1 98.75 61 GLN B C 1
ATOM 1752 O O . GLN B 1 61 ? 17.938 -1.624 -1.931 1 98.75 61 GLN B O 1
ATOM 1757 N N . GLN B 1 62 ? 18.312 0.483 -1.29 1 98.75 62 GLN B N 1
ATOM 1758 C CA . GLN B 1 62 ? 19.406 0.09 -0.407 1 98.75 62 GLN B CA 1
ATOM 1759 C C . GLN B 1 62 ? 18.906 -0.834 0.702 1 98.75 62 GLN B C 1
ATOM 1761 O O . GLN B 1 62 ? 19.484 -1.896 0.938 1 98.75 62 GLN B O 1
ATOM 1766 N N . VAL B 1 63 ? 17.828 -0.488 1.385 1 98.88 63 VAL B N 1
ATOM 1767 C CA . VAL B 1 63 ? 17.312 -1.246 2.52 1 98.88 63 VAL B CA 1
ATOM 1768 C C . VAL B 1 63 ? 16.828 -2.621 2.051 1 98.88 63 VAL B C 1
ATOM 1770 O O . VAL B 1 63 ? 17.141 -3.639 2.672 1 98.88 63 VAL B O 1
ATOM 1773 N N . VAL B 1 64 ? 16.094 -2.713 0.961 1 98.88 64 VAL B N 1
ATOM 1774 C CA . VAL B 1 64 ? 15.523 -3.965 0.464 1 98.88 64 VAL B CA 1
ATOM 1775 C C . VAL B 1 64 ? 16.656 -4.891 0.005 1 98.88 64 VAL B C 1
ATOM 1777 O O . VAL B 1 64 ? 16.656 -6.078 0.333 1 98.88 64 VAL B O 1
ATOM 1780 N N . SER B 1 65 ? 17.609 -4.332 -0.744 1 98.5 65 SER B N 1
ATOM 1781 C CA . SER B 1 65 ? 18.719 -5.133 -1.247 1 98.5 65 SER B CA 1
ATOM 1782 C C . SER B 1 65 ? 19.531 -5.734 -0.104 1 98.5 65 SER B C 1
ATOM 1784 O O . SER B 1 65 ? 19.891 -6.91 -0.151 1 98.5 65 SER B O 1
ATOM 1786 N N . GLU B 1 66 ? 19.781 -4.859 0.875 1 98.31 66 GLU B N 1
ATOM 1787 C CA . GLU B 1 66 ? 20.547 -5.328 2.023 1 98.31 66 GLU B CA 1
ATOM 1788 C C . GLU B 1 66 ? 19.859 -6.5 2.711 1 98.31 66 GLU B C 1
ATOM 1790 O O . GLU B 1 66 ? 20.516 -7.438 3.164 1 98.31 66 GLU B O 1
ATOM 1795 N N . ARG B 1 67 ? 18.531 -6.512 2.762 1 98.25 67 ARG B N 1
ATOM 1796 C CA . ARG B 1 67 ? 17.812 -7.527 3.514 1 98.25 67 ARG B CA 1
ATOM 1797 C C . ARG B 1 67 ? 17.516 -8.75 2.646 1 98.25 67 ARG B C 1
ATOM 1799 O O . ARG B 1 67 ? 17.578 -9.883 3.121 1 98.25 67 ARG B O 1
ATOM 1806 N N . LEU B 1 68 ? 17.234 -8.586 1.357 1 98.31 68 LEU B N 1
ATOM 1807 C CA . LEU B 1 68 ? 16.578 -9.656 0.624 1 98.31 68 LEU B CA 1
ATOM 1808 C C . LEU B 1 68 ? 17.469 -10.195 -0.484 1 98.31 68 LEU B C 1
ATOM 1810 O O . LEU B 1 68 ? 17.203 -11.25 -1.06 1 98.31 68 LEU B O 1
ATOM 1814 N N . ASP B 1 69 ? 18.578 -9.539 -0.844 1 97.38 69 ASP B N 1
ATOM 1815 C CA . ASP B 1 69 ? 19.359 -9.922 -2.016 1 97.38 69 ASP B CA 1
ATOM 1816 C C . ASP B 1 69 ? 19.766 -11.391 -1.956 1 97.38 69 ASP B C 1
ATOM 1818 O O . ASP B 1 69 ? 19.609 -12.117 -2.939 1 97.38 69 ASP B O 1
ATOM 1822 N N . GLN B 1 70 ? 20.188 -11.844 -0.846 1 96 70 GLN B N 1
ATOM 1823 C CA . GLN B 1 70 ? 20.719 -13.195 -0.734 1 96 70 GLN B CA 1
ATOM 1824 C C . GLN B 1 70 ? 19.703 -14.133 -0.076 1 96 70 GLN B C 1
ATOM 1826 O O . GLN B 1 70 ? 20.016 -15.305 0.17 1 96 70 GLN B O 1
ATOM 1831 N N . ALA B 1 71 ? 18.562 -13.594 0.209 1 97.5 71 ALA B N 1
ATOM 1832 C CA . ALA B 1 71 ? 17.547 -14.414 0.867 1 97.5 71 ALA B CA 1
ATOM 1833 C C . ALA B 1 71 ? 16.859 -15.344 -0.131 1 97.5 71 ALA B C 1
ATOM 1835 O O . ALA B 1 71 ? 16.859 -15.078 -1.336 1 97.5 71 ALA B O 1
ATOM 1836 N N . ILE B 1 72 ? 16.406 -16.484 0.361 1 97.38 72 ILE B N 1
ATOM 1837 C CA . ILE B 1 72 ? 15.484 -17.344 -0.361 1 97.38 72 ILE B CA 1
ATOM 1838 C C . ILE B 1 72 ? 14.086 -17.25 0.252 1 97.38 72 ILE B C 1
ATOM 1840 O O . ILE B 1 72 ? 13.938 -17.281 1.476 1 97.38 72 ILE B O 1
ATOM 1844 N N . TYR B 1 73 ? 13.219 -17.172 -0.564 1 96.44 73 TYR B N 1
ATOM 1845 C CA . TYR B 1 73 ? 11.883 -16.984 -0.014 1 96.44 73 TYR B CA 1
ATOM 1846 C C . TYR B 1 73 ? 11.57 -18.047 1.037 1 96.44 73 TYR B C 1
ATOM 1848 O O . TYR B 1 73 ? 11.805 -19.234 0.817 1 96.44 73 TYR B O 1
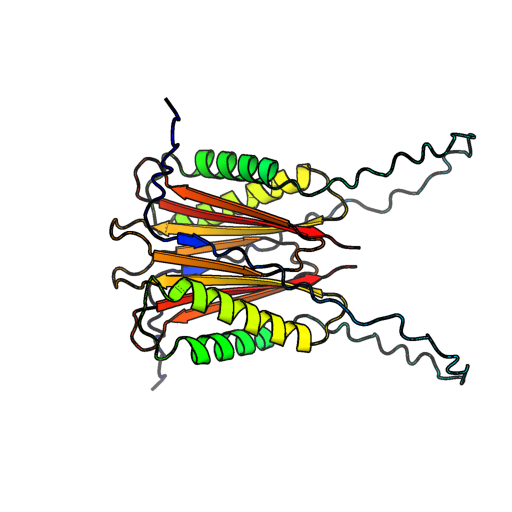ATOM 1856 N N . ASP B 1 74 ? 11.008 -17.594 2.137 1 96.56 74 ASP B N 1
ATOM 1857 C CA . ASP B 1 74 ? 10.547 -18.406 3.256 1 96.56 74 ASP B CA 1
ATOM 1858 C C . ASP B 1 74 ? 9.266 -17.844 3.859 1 96.56 74 ASP B C 1
ATOM 1860 O O . ASP B 1 74 ? 9.273 -16.734 4.418 1 96.56 74 ASP B O 1
ATOM 1864 N N . LYS B 1 75 ? 8.227 -18.625 3.695 1 93.44 75 LYS B N 1
ATOM 1865 C CA . LYS B 1 75 ? 6.91 -18.156 4.102 1 93.44 75 LYS B CA 1
ATOM 1866 C C . LYS B 1 75 ? 6.879 -17.828 5.594 1 93.44 75 LYS B C 1
ATOM 1868 O O . LYS B 1 75 ? 6.102 -16.984 6.031 1 93.44 75 LYS B O 1
ATOM 1873 N N . ASP B 1 76 ? 7.668 -18.438 6.363 1 95.75 76 ASP B N 1
ATOM 1874 C CA . ASP B 1 76 ? 7.68 -18.219 7.809 1 95.75 76 ASP B CA 1
ATOM 1875 C C . ASP B 1 76 ? 8.531 -17 8.18 1 95.75 76 ASP B C 1
ATOM 1877 O O . ASP B 1 76 ? 8.375 -16.438 9.266 1 95.75 76 ASP B O 1
ATOM 1881 N N . GLN B 1 77 ? 9.406 -16.609 7.25 1 97.19 77 GLN B N 1
ATOM 1882 C CA . GLN B 1 77 ? 10.305 -15.492 7.531 1 97.19 77 GLN B CA 1
ATOM 1883 C C . GLN B 1 77 ? 9.82 -14.211 6.852 1 97.19 77 GLN B C 1
ATOM 1885 O O . GLN B 1 77 ? 10.086 -13.109 7.328 1 97.19 77 GLN B O 1
ATOM 1890 N N . ALA B 1 78 ? 9.141 -14.352 5.785 1 97.25 78 ALA B N 1
ATOM 1891 C CA . ALA B 1 78 ? 8.758 -13.234 4.93 1 97.25 78 ALA B CA 1
ATOM 1892 C C . ALA B 1 78 ? 8.008 -12.164 5.723 1 97.25 78 ALA B C 1
ATOM 1894 O O . ALA B 1 78 ? 8.25 -10.969 5.555 1 97.25 78 ALA B O 1
ATOM 1895 N N . PRO B 1 79 ? 7.141 -12.562 6.664 1 96.75 79 PRO B N 1
ATOM 1896 C CA . PRO B 1 79 ? 6.488 -11.523 7.461 1 96.75 79 PRO B CA 1
ATOM 1897 C C . PRO B 1 79 ? 7.473 -10.695 8.281 1 96.75 79 PRO B C 1
ATOM 1899 O O . PRO B 1 79 ? 7.344 -9.469 8.367 1 96.75 79 PRO B O 1
ATOM 1902 N N . GLY B 1 80 ? 8.367 -11.359 8.82 1 97.62 80 GLY B N 1
ATOM 1903 C CA . GLY B 1 80 ? 9.398 -10.664 9.578 1 97.62 80 GLY B CA 1
ATOM 1904 C C . GLY B 1 80 ? 10.25 -9.75 8.719 1 97.62 80 GLY B C 1
ATOM 1905 O O . GLY B 1 80 ? 10.555 -8.625 9.109 1 97.62 80 GLY B O 1
ATOM 1906 N N . TRP B 1 81 ? 10.617 -10.211 7.52 1 98.5 81 TRP B N 1
ATOM 1907 C CA . TRP B 1 81 ? 11.398 -9.391 6.594 1 98.5 81 TRP B CA 1
ATOM 1908 C C . TRP B 1 81 ? 10.633 -8.125 6.211 1 98.5 81 TRP B C 1
ATOM 1910 O O . TRP B 1 81 ? 11.188 -7.027 6.219 1 98.5 81 TRP B O 1
ATOM 1920 N N . ALA B 1 82 ? 9.328 -8.305 5.855 1 98.38 82 ALA B N 1
ATOM 1921 C CA . ALA B 1 82 ? 8.5 -7.164 5.469 1 98.38 82 ALA B CA 1
ATOM 1922 C C . ALA B 1 82 ? 8.445 -6.125 6.586 1 98.38 82 ALA B C 1
ATOM 1924 O O . ALA B 1 82 ? 8.586 -4.926 6.332 1 98.38 82 ALA B O 1
ATOM 1925 N N . HIS B 1 83 ? 8.328 -6.605 7.762 1 97.75 83 HIS B N 1
ATOM 1926 C CA . HIS B 1 83 ? 8.266 -5.719 8.922 1 97.75 83 HIS B CA 1
ATOM 1927 C C . HIS B 1 83 ? 9.586 -4.984 9.125 1 97.75 83 HIS B C 1
ATOM 1929 O O . HIS B 1 83 ? 9.602 -3.762 9.297 1 97.75 83 HIS B O 1
ATOM 1935 N N . GLU B 1 84 ? 10.641 -5.691 9.094 1 98.56 84 GLU B N 1
ATOM 1936 C CA . GLU B 1 84 ? 11.961 -5.109 9.305 1 98.56 84 GLU B CA 1
ATOM 1937 C C . GLU B 1 84 ? 12.281 -4.066 8.234 1 98.56 84 GLU B C 1
ATOM 1939 O O . GLU B 1 84 ? 12.82 -3.002 8.547 1 98.56 84 GLU B O 1
ATOM 1944 N N . ILE B 1 85 ? 11.969 -4.387 7.023 1 98.81 85 ILE B N 1
ATOM 1945 C CA . ILE B 1 85 ? 12.203 -3.465 5.918 1 98.81 85 ILE B CA 1
ATOM 1946 C C . ILE B 1 85 ? 11.383 -2.195 6.121 1 98.81 85 ILE B C 1
ATOM 1948 O O . ILE B 1 85 ? 11.898 -1.083 5.988 1 98.81 85 ILE B O 1
ATOM 1952 N N . ALA B 1 86 ? 10.141 -2.334 6.457 1 98.62 86 ALA B N 1
ATOM 1953 C CA . ALA B 1 86 ? 9.273 -1.182 6.688 1 98.62 86 ALA B CA 1
ATOM 1954 C C . ALA B 1 86 ? 9.812 -0.307 7.816 1 98.62 86 ALA B C 1
ATOM 1956 O O . ALA B 1 86 ? 9.875 0.918 7.684 1 98.62 86 ALA B O 1
ATOM 1957 N N . GLU B 1 87 ? 10.234 -0.923 8.844 1 98.38 87 GLU B N 1
ATOM 1958 C CA . GLU B 1 87 ? 10.781 -0.196 9.984 1 98.38 87 GLU B CA 1
ATOM 1959 C C . GLU B 1 87 ? 12.039 0.576 9.602 1 98.38 87 GLU B C 1
ATOM 1961 O O . GLU B 1 87 ? 12.188 1.746 9.961 1 98.38 87 GLU B O 1
ATOM 1966 N N . GLU B 1 88 ? 12.883 -0.091 8.961 1 98.75 88 GLU B N 1
ATOM 1967 C CA . GLU B 1 88 ? 14.148 0.537 8.602 1 98.75 88 GLU B CA 1
ATOM 1968 C C . GLU B 1 88 ? 13.93 1.7 7.637 1 98.75 88 GLU B C 1
ATOM 1970 O O . GLU B 1 88 ? 14.555 2.754 7.773 1 98.75 88 GLU B O 1
ATOM 1975 N N . ILE B 1 89 ? 13.086 1.562 6.645 1 98.81 89 ILE B N 1
ATOM 1976 C CA . ILE B 1 89 ? 12.789 2.646 5.715 1 98.81 89 ILE B CA 1
ATOM 1977 C C . ILE B 1 89 ? 12.148 3.812 6.465 1 98.81 89 ILE B C 1
ATOM 1979 O O . ILE B 1 89 ? 12.523 4.969 6.262 1 98.81 89 ILE B O 1
ATOM 1983 N N . LYS B 1 90 ? 11.234 3.473 7.293 1 98.12 90 LYS B N 1
ATOM 1984 C CA . LYS B 1 90 ? 10.609 4.527 8.086 1 98.12 90 LYS B CA 1
ATOM 1985 C C . LYS B 1 90 ? 11.648 5.285 8.914 1 98.12 90 LYS B C 1
ATOM 1987 O O . LYS B 1 90 ? 11.625 6.516 8.969 1 98.12 90 LYS B O 1
ATOM 1992 N N . LYS B 1 91 ? 12.5 4.551 9.586 1 98.12 91 LYS B N 1
ATOM 1993 C CA . LYS B 1 91 ? 13.562 5.16 10.375 1 98.12 91 LYS B CA 1
ATOM 1994 C C . LYS B 1 91 ? 14.398 6.113 9.523 1 98.12 91 LYS B C 1
ATOM 1996 O O . LYS B 1 91 ? 14.68 7.242 9.938 1 98.12 91 LYS B O 1
ATOM 2001 N N . LYS B 1 92 ? 14.781 5.723 8.352 1 98.38 92 LYS B N 1
ATOM 2002 C CA . LYS B 1 92 ? 15.594 6.547 7.457 1 98.38 92 LYS B CA 1
ATOM 2003 C C . LYS B 1 92 ? 14.82 7.77 6.98 1 98.38 92 LYS B C 1
ATOM 2005 O O . LYS B 1 92 ? 15.383 8.852 6.824 1 98.38 92 LYS B O 1
ATOM 2010 N N . LEU B 1 93 ? 13.578 7.633 6.727 1 97.94 93 LEU B N 1
ATOM 2011 C CA . LEU B 1 93 ? 12.75 8.766 6.332 1 97.94 93 LEU B CA 1
ATOM 2012 C C . LEU B 1 93 ? 12.656 9.789 7.461 1 97.94 93 LEU B C 1
ATOM 2014 O O . LEU B 1 93 ? 12.711 11 7.219 1 97.94 93 LEU B O 1
ATOM 2018 N N . LEU B 1 94 ? 12.516 9.312 8.664 1 96.38 94 LEU B N 1
ATOM 2019 C CA . LEU B 1 94 ? 12.445 10.203 9.812 1 96.38 94 LEU B CA 1
ATOM 2020 C C . LEU B 1 94 ? 13.75 10.961 10 1 96.38 94 LEU B C 1
ATOM 2022 O O . LEU B 1 94 ? 13.758 12.109 10.461 1 96.38 94 LEU B O 1
ATOM 2026 N N . GLU B 1 95 ? 14.812 10.375 9.602 1 96.69 95 GLU B N 1
ATOM 2027 C CA . GLU B 1 95 ? 16.125 11.008 9.711 1 96.69 95 GLU B CA 1
ATOM 2028 C C . GLU B 1 95 ? 16.266 12.148 8.711 1 96.69 95 GLU B C 1
ATOM 2030 O O . GLU B 1 95 ? 17.156 12.984 8.844 1 96.69 95 GLU B O 1
ATOM 2035 N N . MET B 1 96 ? 15.438 12.195 7.68 1 94.81 96 MET B N 1
ATOM 2036 C CA . MET B 1 96 ? 15.477 13.281 6.707 1 94.81 96 MET B CA 1
ATOM 2037 C C . MET B 1 96 ? 14.984 14.586 7.32 1 94.81 96 MET B C 1
ATOM 2039 O O . MET B 1 96 ? 15.203 15.664 6.762 1 94.81 96 MET B O 1
ATOM 2043 N N . GLU B 1 97 ? 14.273 14.586 8.43 1 93.12 97 GLU B N 1
ATOM 2044 C CA . GLU B 1 97 ? 13.828 15.719 9.234 1 93.12 97 GLU B CA 1
ATOM 2045 C C . GLU B 1 97 ? 12.969 16.672 8.414 1 93.12 97 GLU B C 1
ATOM 2047 O O . GLU B 1 97 ? 13.18 17.875 8.438 1 93.12 97 GLU B O 1
ATOM 2052 N N . LEU B 1 98 ? 12.133 16.094 7.621 1 93.06 98 LEU B N 1
ATOM 2053 C CA . LEU B 1 98 ? 11.109 16.922 6.98 1 93.06 98 LEU B CA 1
ATOM 2054 C C . LEU B 1 98 ? 9.93 17.156 7.918 1 93.06 98 LEU B C 1
ATOM 2056 O O . LEU B 1 98 ? 9.062 16.281 8.062 1 93.06 98 LEU B O 1
ATOM 2060 N N . ASN B 1 99 ? 9.789 18.266 8.461 1 89.75 99 ASN B N 1
ATOM 2061 C CA . ASN B 1 99 ? 8.945 18.531 9.617 1 89.75 99 ASN B CA 1
ATOM 2062 C C . ASN B 1 99 ? 7.473 18.656 9.219 1 89.75 99 ASN B C 1
ATOM 2064 O O . ASN B 1 99 ? 6.586 18.547 10.07 1 89.75 99 ASN B O 1
ATOM 2068 N N . ARG B 1 100 ? 7.16 18.844 8.016 1 90.5 100 ARG B N 1
ATOM 2069 C CA . ARG B 1 100 ? 5.773 19.016 7.59 1 90.5 100 ARG B CA 1
ATOM 2070 C C . ARG B 1 100 ? 5.254 17.766 6.895 1 90.5 100 ARG B C 1
ATOM 2072 O O . ARG B 1 100 ? 4.277 17.828 6.145 1 90.5 100 ARG B O 1
ATOM 2079 N N . TYR B 1 101 ? 5.969 16.641 7.109 1 93.19 101 TYR B N 1
ATOM 2080 C CA . TYR B 1 101 ? 5.539 15.398 6.469 1 93.19 101 TYR B CA 1
ATOM 2081 C C . TYR B 1 101 ? 5.297 14.305 7.504 1 93.19 101 TYR B C 1
ATOM 2083 O O . TYR B 1 101 ? 6.059 14.164 8.461 1 93.19 101 TYR B O 1
ATOM 2091 N N . LYS B 1 102 ? 4.211 13.562 7.266 1 94.5 102 LYS B N 1
ATOM 2092 C CA . LYS B 1 102 ? 4.035 12.219 7.805 1 94.5 102 LYS B CA 1
ATOM 2093 C C . LYS B 1 102 ? 4.406 11.156 6.773 1 94.5 102 LYS B C 1
ATOM 2095 O O . LYS B 1 102 ? 4.254 11.375 5.57 1 94.5 102 LYS B O 1
ATOM 2100 N N . TYR B 1 103 ? 4.812 10.023 7.312 1 96.62 103 TYR B N 1
ATOM 2101 C CA . TYR B 1 103 ? 5.219 8.969 6.387 1 96.62 103 TYR B CA 1
ATOM 2102 C C . TYR B 1 103 ? 4.352 7.727 6.559 1 96.62 103 TYR B C 1
ATOM 2104 O O . TYR B 1 103 ? 4.004 7.355 7.684 1 96.62 103 TYR B O 1
ATOM 2112 N N . ILE B 1 104 ? 4.016 7.094 5.477 1 97.19 104 ILE B N 1
ATOM 2113 C CA . ILE B 1 104 ? 3.438 5.754 5.418 1 97.19 104 ILE B CA 1
ATOM 2114 C C . ILE B 1 104 ? 4.32 4.848 4.562 1 97.19 104 ILE B C 1
ATOM 2116 O O . ILE B 1 104 ? 4.66 5.191 3.426 1 97.19 104 ILE B O 1
ATOM 2120 N N . VAL B 1 105 ? 4.711 3.74 5.129 1 98.44 105 VAL B N 1
ATOM 2121 C CA . VAL B 1 105 ? 5.516 2.773 4.391 1 98.44 105 VAL B CA 1
ATOM 2122 C C . VAL B 1 105 ? 4.762 1.451 4.277 1 98.44 105 VAL B C 1
ATOM 2124 O O . VAL B 1 105 ? 4.375 0.862 5.289 1 98.44 105 VAL B O 1
ATOM 2127 N N . ASN B 1 106 ? 4.496 1.022 3.078 1 97.31 106 ASN B N 1
ATOM 2128 C CA . ASN B 1 106 ? 3.883 -0.266 2.773 1 97.31 106 ASN B CA 1
ATOM 2129 C C . ASN B 1 106 ? 4.863 -1.2 2.068 1 97.31 106 ASN B C 1
ATOM 2131 O O . ASN B 1 106 ? 5.426 -0.847 1.031 1 97.31 106 ASN B O 1
ATOM 2135 N N . VAL B 1 107 ? 5.109 -2.332 2.631 1 98.31 107 VAL B N 1
ATOM 2136 C CA . VAL B 1 107 ? 6.004 -3.33 2.059 1 98.31 107 VAL B CA 1
ATOM 2137 C C . VAL B 1 107 ? 5.227 -4.609 1.751 1 98.31 107 VAL B C 1
ATOM 2139 O O . VAL B 1 107 ? 4.562 -5.164 2.627 1 98.31 107 VAL B O 1
ATOM 2142 N N . THR B 1 108 ? 5.312 -5.074 0.559 1 96.06 108 THR B N 1
ATOM 2143 C CA . THR B 1 108 ? 4.691 -6.312 0.098 1 96.06 108 THR B CA 1
ATOM 2144 C C . THR B 1 108 ? 5.742 -7.285 -0.425 1 96.06 108 THR B C 1
ATOM 2146 O O . THR B 1 108 ? 6.457 -6.98 -1.381 1 96.06 108 THR B O 1
ATOM 2149 N N . ILE B 1 109 ? 5.848 -8.375 0.201 1 96.19 109 ILE B N 1
ATOM 2150 C CA . ILE B 1 109 ? 6.738 -9.438 -0.263 1 96.19 109 ILE B CA 1
ATOM 2151 C C . ILE B 1 109 ? 5.914 -10.594 -0.829 1 96.19 109 ILE B C 1
ATOM 2153 O O . ILE B 1 109 ? 4.949 -11.039 -0.204 1 96.19 109 ILE B O 1
ATOM 2157 N N . MET B 1 110 ? 6.332 -11.078 -1.938 1 93.31 110 MET B N 1
ATOM 2158 C CA . MET B 1 110 ? 5.637 -12.172 -2.611 1 93.31 110 MET B CA 1
ATOM 2159 C C . MET B 1 110 ? 6.625 -13.25 -3.053 1 93.31 110 MET B C 1
ATOM 2161 O O . MET B 1 110 ? 7.746 -12.945 -3.459 1 93.31 110 MET B O 1
ATOM 2165 N N . GLU B 1 111 ? 6.172 -14.461 -2.916 1 92.69 111 GLU B N 1
ATOM 2166 C CA . GLU B 1 111 ? 6.906 -15.547 -3.562 1 92.69 111 GLU B CA 1
ATOM 2167 C C . GLU B 1 111 ? 6.809 -15.445 -5.082 1 92.69 111 GLU B C 1
ATOM 2169 O O . GLU B 1 111 ? 5.715 -15.289 -5.629 1 92.69 111 GLU B O 1
ATOM 2174 N N . ASN B 1 112 ? 7.949 -15.531 -5.699 1 90.06 112 ASN B N 1
ATOM 2175 C CA . ASN B 1 112 ? 7.988 -15.578 -7.156 1 90.06 112 ASN B CA 1
ATOM 2176 C C . ASN B 1 112 ? 7.965 -17.016 -7.676 1 90.06 112 ASN B C 1
ATOM 2178 O O . ASN B 1 112 ? 8.992 -17.703 -7.664 1 90.06 112 ASN B O 1
ATOM 2182 N N . LYS B 1 113 ? 6.926 -17.547 -8.203 1 82.56 113 LYS B N 1
ATOM 2183 C CA . LYS B 1 113 ? 6.785 -18.938 -8.641 1 82.56 113 LYS B CA 1
ATOM 2184 C C . LYS B 1 113 ? 7.004 -19.062 -10.141 1 82.56 113 LYS B C 1
ATOM 2186 O O . LYS B 1 113 ? 6.645 -20.078 -10.742 1 82.56 113 LYS B O 1
ATOM 2191 N N . GLY B 1 114 ? 7.633 -18.156 -10.766 1 75.5 114 GLY B N 1
ATOM 2192 C CA . GLY B 1 114 ? 7.996 -18.266 -12.172 1 75.5 114 GLY B CA 1
ATOM 2193 C C . GLY B 1 114 ? 6.816 -18.094 -13.109 1 75.5 114 GLY B C 1
ATOM 2194 O O . GLY B 1 114 ? 6.988 -18.016 -14.328 1 75.5 114 GLY B O 1
ATOM 2195 N N . ALA B 1 115 ? 5.621 -18.297 -12.57 1 74.12 115 ALA B N 1
ATOM 2196 C CA . ALA B 1 115 ? 4.484 -18.062 -13.461 1 74.12 115 ALA B CA 1
ATOM 2197 C C . ALA B 1 115 ? 4.273 -16.578 -13.703 1 74.12 115 ALA B C 1
ATOM 2199 O O . ALA B 1 115 ? 3.404 -16.188 -14.492 1 74.12 115 ALA B O 1
ATOM 2200 N N . GLY B 1 116 ? 5.199 -15.711 -13.375 1 70.44 116 GLY B N 1
ATOM 2201 C CA . GLY B 1 116 ? 5.082 -14.266 -13.469 1 70.44 116 GLY B CA 1
ATOM 2202 C C . GLY B 1 116 ? 3.977 -13.703 -12.594 1 70.44 116 GLY B C 1
ATOM 2203 O O . GLY B 1 116 ? 2.824 -14.125 -12.695 1 70.44 116 GLY B O 1
ATOM 2204 N N . ALA B 1 117 ? 4.309 -13.188 -11.555 1 74.69 117 ALA B N 1
ATOM 2205 C CA . ALA B 1 117 ? 3.33 -12.5 -10.727 1 74.69 117 ALA B CA 1
ATOM 2206 C C . ALA B 1 117 ? 2.666 -11.359 -11.492 1 74.69 117 ALA B C 1
ATOM 2208 O O . ALA B 1 117 ? 3.348 -10.469 -12.008 1 74.69 117 ALA B O 1
ATOM 2209 N N . ARG B 1 118 ? 1.353 -11.586 -11.875 1 86.5 118 ARG B N 1
ATOM 2210 C CA . ARG B 1 118 ? 0.587 -10.477 -12.438 1 86.5 118 ARG B CA 1
ATOM 2211 C C . ARG B 1 118 ? -0.05 -9.633 -11.336 1 86.5 118 ARG B C 1
ATOM 2213 O O . ARG B 1 118 ? -0.954 -10.094 -10.641 1 86.5 118 ARG B O 1
ATOM 2220 N N . MET B 1 119 ? 0.506 -8.555 -11.039 1 90.12 119 MET B N 1
ATOM 2221 C CA . MET B 1 119 ? 0.06 -7.656 -9.977 1 90.12 119 MET B CA 1
ATOM 2222 C C . MET B 1 119 ? -0.164 -6.246 -10.523 1 90.12 119 MET B C 1
ATOM 2224 O O . MET B 1 119 ? 0.711 -5.684 -11.18 1 90.12 119 MET B O 1
ATOM 2228 N N . GLN B 1 120 ? -1.342 -5.781 -10.305 1 93.19 120 GLN B N 1
ATOM 2229 C CA . GLN B 1 120 ? -1.667 -4.395 -10.609 1 93.19 120 GLN B CA 1
ATOM 2230 C C . GLN B 1 120 ? -1.838 -3.576 -9.336 1 93.19 120 GLN B C 1
ATOM 2232 O O . GLN B 1 120 ? -2.559 -3.984 -8.422 1 93.19 120 GLN B O 1
ATOM 2237 N N . VAL B 1 121 ? -1.162 -2.484 -9.297 1 92.94 121 VAL B N 1
ATOM 2238 C CA . VAL B 1 121 ? -1.199 -1.654 -8.094 1 92.94 121 VAL B CA 1
ATOM 2239 C C . VAL B 1 121 ? -1.539 -0.214 -8.477 1 92.94 121 VAL B C 1
ATOM 2241 O O . VAL B 1 121 ? -0.898 0.371 -9.352 1 92.94 121 VAL B O 1
ATOM 2244 N N . ASN B 1 122 ? -2.543 0.26 -7.867 1 94.31 122 ASN B N 1
ATOM 2245 C CA . ASN B 1 122 ? -2.859 1.681 -7.961 1 94.31 122 ASN B CA 1
ATOM 2246 C C . ASN B 1 122 ? -2.965 2.326 -6.582 1 94.31 122 ASN B C 1
ATOM 2248 O O . ASN B 1 122 ? -3.496 1.721 -5.648 1 94.31 122 ASN B O 1
ATOM 2252 N N . CYS B 1 123 ? -2.398 3.42 -6.438 1 93.5 123 CYS B N 1
ATOM 2253 C CA . CYS B 1 123 ? -2.463 4.219 -5.219 1 93.5 123 CYS B CA 1
ATOM 2254 C C . CYS B 1 123 ? -2.939 5.633 -5.52 1 93.5 123 CYS B C 1
ATOM 2256 O O . CYS B 1 123 ? -2.389 6.309 -6.391 1 93.5 123 CYS B O 1
ATOM 2258 N N . LEU B 1 124 ? -3.904 6.023 -4.84 1 94.75 124 LEU B N 1
ATOM 2259 C CA . LEU B 1 124 ? -4.438 7.371 -5.02 1 94.75 124 LEU B CA 1
ATOM 2260 C C . LEU B 1 124 ? -4.348 8.164 -3.723 1 94.75 124 LEU B C 1
ATOM 2262 O O . LEU B 1 124 ? -4.613 7.637 -2.643 1 94.75 124 LEU B O 1
ATOM 2266 N N . TRP B 1 125 ? -3.941 9.484 -3.814 1 92.88 125 TRP B N 1
ATOM 2267 C CA . TRP B 1 125 ? -3.752 10.422 -2.713 1 92.88 125 TRP B CA 1
ATOM 2268 C C . TRP B 1 125 ? -3.885 11.859 -3.193 1 92.88 125 TRP B C 1
ATOM 2270 O O . TRP B 1 125 ? -4.211 12.102 -4.359 1 92.88 125 TRP B O 1
ATOM 2280 N N . ASP B 1 126 ? -3.781 12.781 -2.258 1 88.25 126 ASP B N 1
ATOM 2281 C CA . ASP B 1 126 ? -3.705 14.188 -2.643 1 88.25 126 ASP B CA 1
ATOM 2282 C C . ASP B 1 126 ? -2.338 14.523 -3.232 1 88.25 126 ASP B C 1
ATOM 2284 O O . ASP B 1 126 ? -1.392 14.812 -2.496 1 88.25 126 ASP B O 1
ATOM 2288 N N . SER B 1 127 ? -2.25 14.594 -4.52 1 86.94 127 SER B N 1
ATOM 2289 C CA . SER B 1 127 ? -0.967 14.672 -5.211 1 86.94 127 SER B CA 1
ATOM 2290 C C . SER B 1 127 ? -0.461 16.109 -5.262 1 86.94 127 SER B C 1
ATOM 2292 O O . SER B 1 127 ? 0.703 16.359 -5.59 1 86.94 127 SER B O 1
ATOM 2294 N N . ASP B 1 128 ? -1.258 17.078 -4.926 1 84.5 128 ASP B N 1
ATOM 2295 C CA . ASP B 1 128 ? -0.822 18.469 -4.93 1 84.5 128 ASP B CA 1
ATOM 2296 C C . ASP B 1 128 ? 0.206 18.719 -3.828 1 84.5 128 ASP B C 1
ATOM 2298 O O . ASP B 1 128 ? 1.068 19.594 -3.967 1 84.5 128 ASP B O 1
ATOM 2302 N N . THR B 1 129 ? 0.141 17.984 -2.787 1 85.25 129 THR B N 1
ATOM 2303 C CA . THR B 1 129 ? 0.984 18.234 -1.627 1 85.25 129 THR B CA 1
ATOM 2304 C C . THR B 1 129 ? 1.77 16.984 -1.236 1 85.25 129 THR B C 1
ATOM 2306 O O . THR B 1 129 ? 2.949 17.078 -0.888 1 85.25 129 THR B O 1
ATOM 2309 N N . ASP B 1 130 ? 1.202 15.867 -1.44 1 93.38 130 ASP B N 1
ATOM 2310 C CA . ASP B 1 130 ? 1.794 14.602 -1.021 1 93.38 130 ASP B CA 1
ATOM 2311 C C . ASP B 1 130 ? 2.645 14 -2.135 1 93.38 130 ASP B C 1
ATOM 2313 O O . ASP B 1 130 ? 2.607 14.461 -3.275 1 93.38 130 ASP B O 1
ATOM 2317 N N . ASN B 1 131 ? 3.518 13.203 -1.779 1 96.06 131 ASN B N 1
ATOM 2318 C CA . ASN B 1 131 ? 4.34 12.516 -2.77 1 96.06 131 ASN B CA 1
ATOM 2319 C C . ASN B 1 131 ? 4.535 11.039 -2.41 1 96.06 131 ASN B C 1
ATOM 2321 O O . ASN B 1 131 ? 4.203 10.617 -1.302 1 96.06 131 ASN B O 1
ATOM 2325 N N . LEU B 1 132 ? 4.949 10.242 -3.428 1 96.81 132 LEU B N 1
ATOM 2326 C CA . LEU B 1 132 ? 5.109 8.797 -3.309 1 96.81 132 LEU B CA 1
ATOM 2327 C C . LEU B 1 132 ? 6.418 8.336 -3.945 1 96.81 132 LEU B C 1
ATOM 2329 O O . LEU B 1 132 ? 6.781 8.797 -5.027 1 96.81 132 LEU B O 1
ATOM 2333 N N . ALA B 1 133 ? 7.16 7.512 -3.258 1 97.88 133 ALA B N 1
ATOM 2334 C CA . ALA B 1 133 ? 8.234 6.723 -3.85 1 97.88 133 ALA B CA 1
ATOM 2335 C C . ALA B 1 133 ? 7.887 5.238 -3.867 1 97.88 133 ALA B C 1
ATOM 2337 O O . ALA B 1 133 ? 7.469 4.68 -2.85 1 97.88 133 ALA B O 1
ATOM 2338 N N . GLN B 1 134 ? 7.965 4.617 -5.02 1 97.44 134 GLN B N 1
ATOM 2339 C CA . GLN B 1 134 ? 7.664 3.199 -5.172 1 97.44 134 GLN B CA 1
ATOM 2340 C C . GLN B 1 134 ? 8.82 2.461 -5.848 1 97.44 134 GLN B C 1
ATOM 2342 O O . GLN B 1 134 ? 9.398 2.957 -6.812 1 97.44 134 GLN B O 1
ATOM 2347 N N . GLU B 1 135 ? 9.148 1.339 -5.324 1 97.31 135 GLU B N 1
ATOM 2348 C CA . GLU B 1 135 ? 10.148 0.471 -5.934 1 97.31 135 GLU B CA 1
ATOM 2349 C C . GLU B 1 135 ? 9.695 -0.986 -5.93 1 97.31 135 GLU B C 1
ATOM 2351 O O . GLU B 1 135 ? 9.07 -1.443 -4.969 1 97.31 135 GLU B O 1
ATOM 2356 N N . THR B 1 136 ? 9.906 -1.646 -7.012 1 95.94 136 THR B N 1
ATOM 2357 C CA . THR B 1 136 ? 9.766 -3.094 -7.113 1 95.94 136 THR B CA 1
ATOM 2358 C C . THR B 1 136 ? 11.133 -3.766 -7.207 1 95.94 136 THR B C 1
ATOM 2360 O O . THR B 1 136 ? 11.969 -3.377 -8.023 1 95.94 136 THR B O 1
ATOM 2363 N N . PHE B 1 137 ? 11.234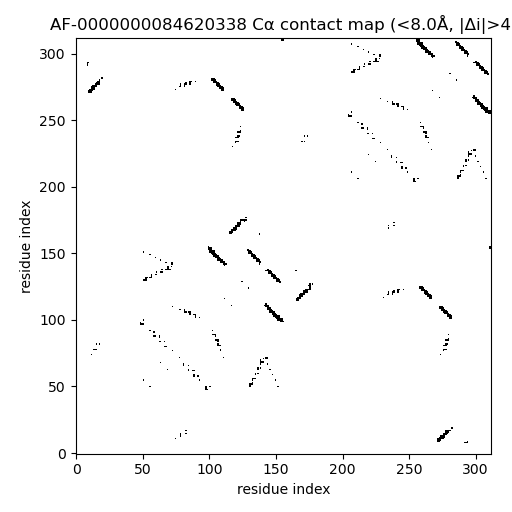 -4.668 -6.355 1 96.81 137 PHE B N 1
ATOM 2364 C CA . PHE B 1 137 ? 12.516 -5.359 -6.238 1 96.81 137 PHE B CA 1
ATOM 2365 C C . PHE B 1 137 ? 12.352 -6.852 -6.492 1 96.81 137 PHE B C 1
ATOM 2367 O O . PHE B 1 137 ? 11.398 -7.469 -6.008 1 96.81 137 PHE B O 1
ATOM 2374 N N . LYS B 1 138 ? 13.203 -7.316 -7.316 1 94.94 138 LYS B N 1
ATOM 2375 C CA . LYS B 1 138 ? 13.391 -8.75 -7.484 1 94.94 138 LYS B CA 1
ATOM 2376 C C . LYS B 1 138 ? 14.781 -9.188 -7.027 1 94.94 138 LYS B C 1
ATOM 2378 O O . LYS B 1 138 ? 15.789 -8.602 -7.449 1 94.94 138 LYS B O 1
ATOM 2383 N N . ASN B 1 139 ? 14.742 -10.211 -6.18 1 95.62 139 ASN B N 1
ATOM 2384 C CA . ASN B 1 139 ? 16.062 -10.57 -5.664 1 95.62 139 ASN B CA 1
ATOM 2385 C C . ASN B 1 139 ? 16.828 -11.422 -6.66 1 95.62 139 ASN B C 1
ATOM 2387 O O . ASN B 1 139 ? 16.266 -11.961 -7.609 1 95.62 139 ASN B O 1
ATOM 2391 N N . VAL B 1 140 ? 18.078 -11.57 -6.445 1 93.25 140 VAL B N 1
ATOM 2392 C CA . VAL B 1 140 ? 19.031 -12.117 -7.402 1 93.25 140 VAL B CA 1
ATOM 2393 C C . VAL B 1 140 ? 18.656 -13.555 -7.746 1 93.25 140 VAL B C 1
ATOM 2395 O O . VAL B 1 140 ? 18.734 -13.961 -8.906 1 93.25 140 VAL B O 1
ATOM 2398 N N . ASN B 1 141 ? 18.172 -14.344 -6.828 1 94 141 ASN B N 1
ATOM 2399 C CA . ASN B 1 141 ? 17.875 -15.75 -7.09 1 94 141 ASN B CA 1
ATOM 2400 C C . ASN B 1 141 ? 16.453 -15.93 -7.602 1 94 141 ASN B C 1
ATOM 2402 O O . ASN B 1 141 ? 16.031 -17.062 -7.867 1 94 141 ASN B O 1
ATOM 2406 N N . GLY B 1 142 ? 15.727 -14.945 -7.664 1 93.06 142 GLY B N 1
ATOM 2407 C CA . GLY B 1 142 ? 14.453 -14.922 -8.367 1 93.06 142 GLY B CA 1
ATOM 2408 C C . GLY B 1 142 ? 13.312 -15.516 -7.559 1 93.06 142 GLY B C 1
ATOM 2409 O O . GLY B 1 142 ? 12.258 -15.844 -8.109 1 93.06 142 GLY B O 1
ATOM 2410 N N . THR B 1 143 ? 13.445 -15.742 -6.254 1 94.12 143 THR B N 1
ATOM 2411 C CA . THR B 1 143 ? 12.406 -16.391 -5.473 1 94.12 143 THR B CA 1
ATOM 2412 C C . THR B 1 143 ? 11.5 -15.367 -4.805 1 94.12 143 THR B C 1
ATOM 2414 O O . THR B 1 143 ? 10.414 -15.703 -4.336 1 94.12 143 THR B O 1
ATOM 2417 N N . ILE B 1 144 ? 11.969 -14.039 -4.754 1 95.31 144 ILE B N 1
ATOM 2418 C CA . ILE B 1 144 ? 11.234 -13.016 -4.016 1 95.31 144 ILE B CA 1
ATOM 2419 C C . ILE B 1 144 ? 10.945 -11.836 -4.934 1 95.31 144 ILE B C 1
ATOM 2421 O O . ILE B 1 144 ? 11.82 -11.383 -5.676 1 95.31 144 ILE B O 1
ATOM 2425 N N . ILE B 1 145 ? 9.766 -11.367 -4.898 1 94.88 145 ILE B N 1
ATOM 2426 C CA . ILE B 1 145 ? 9.391 -10.039 -5.379 1 94.88 145 ILE B CA 1
ATOM 2427 C C . ILE B 1 145 ? 8.977 -9.164 -4.203 1 94.88 145 ILE B C 1
ATOM 2429 O O . ILE B 1 145 ? 8.234 -9.609 -3.32 1 94.88 145 ILE B O 1
ATOM 2433 N N . CYS B 1 146 ? 9.484 -8 -4.133 1 96.81 146 CYS B N 1
ATOM 2434 C CA . CYS B 1 146 ? 9.141 -7.059 -3.07 1 96.81 146 CYS B CA 1
ATOM 2435 C C . CYS B 1 146 ? 8.734 -5.707 -3.646 1 96.81 146 CYS B C 1
ATOM 2437 O O . CYS B 1 146 ? 9.469 -5.121 -4.441 1 96.81 146 CYS B O 1
ATOM 2439 N N . VAL B 1 147 ? 7.605 -5.234 -3.307 1 96.69 147 VAL B N 1
ATOM 2440 C CA . VAL B 1 147 ? 7.113 -3.914 -3.686 1 96.69 147 VAL B CA 1
ATOM 2441 C C . VAL B 1 147 ? 7.035 -3.016 -2.453 1 96.69 147 VAL B C 1
ATOM 2443 O O . VAL B 1 147 ? 6.422 -3.383 -1.447 1 96.69 147 VAL B O 1
ATOM 2446 N N . VAL B 1 148 ? 7.652 -1.912 -2.531 1 98.25 148 VAL B N 1
ATOM 2447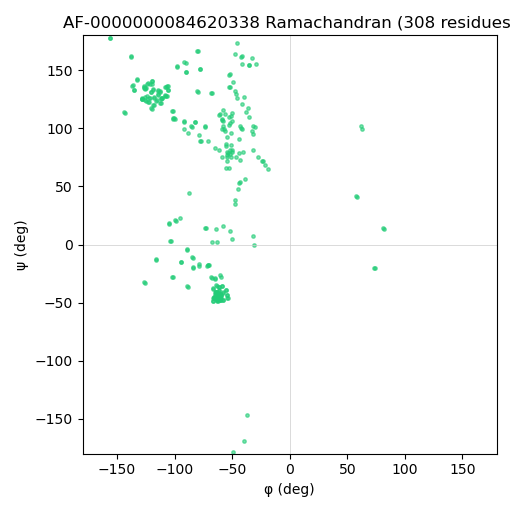 C CA . VAL B 1 148 ? 7.633 -0.941 -1.44 1 98.25 148 VAL B CA 1
ATOM 2448 C C . VAL B 1 148 ? 7 0.364 -1.922 1 98.25 148 VAL B C 1
ATOM 2450 O O . VAL B 1 148 ? 7.316 0.848 -3.012 1 98.25 148 VAL B O 1
ATOM 2453 N N . MET B 1 149 ? 6.16 0.844 -1.173 1 97.69 149 MET B N 1
ATOM 2454 C CA . MET B 1 149 ? 5.59 2.176 -1.351 1 97.69 149 MET B CA 1
ATOM 2455 C C . MET B 1 149 ? 5.82 3.035 -0.112 1 97.69 149 MET B C 1
ATOM 2457 O O . MET B 1 149 ? 5.445 2.648 0.996 1 97.69 149 MET B O 1
ATOM 2461 N N . ALA B 1 150 ? 6.453 4.148 -0.265 1 98.31 150 ALA B N 1
ATOM 2462 C CA . ALA B 1 150 ? 6.641 5.141 0.79 1 98.31 150 ALA B CA 1
ATOM 2463 C C . ALA B 1 150 ? 5.938 6.449 0.444 1 98.31 150 ALA B C 1
ATOM 2465 O O . ALA B 1 150 ? 6.234 7.07 -0.579 1 98.31 150 ALA B O 1
ATOM 2466 N N . PHE B 1 151 ? 5.09 6.836 1.342 1 97.31 151 PHE B N 1
ATOM 2467 C CA . PHE B 1 151 ? 4.344 8.078 1.157 1 97.31 151 PHE B CA 1
ATOM 2468 C C . PHE B 1 151 ? 4.891 9.172 2.062 1 97.31 151 PHE B C 1
ATOM 2470 O O . PHE B 1 151 ? 5.168 8.938 3.238 1 97.31 151 PHE B O 1
ATOM 2477 N N . GLY B 1 152 ? 5.098 10.328 1.486 1 96.56 152 GLY B N 1
ATOM 2478 C CA . GLY B 1 152 ? 5.191 11.578 2.236 1 96.56 152 GL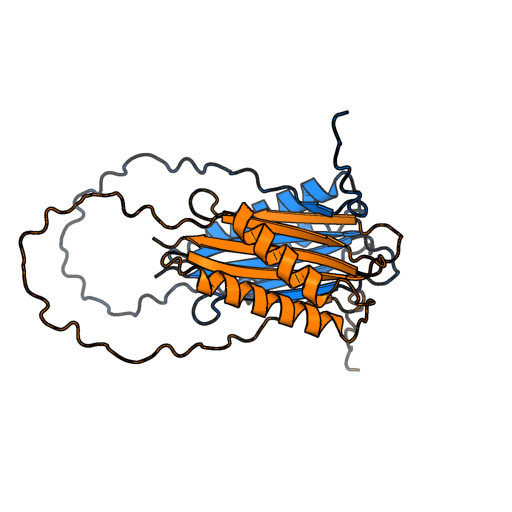Y B CA 1
ATOM 2479 C C . GLY B 1 152 ? 3.92 12.398 2.189 1 96.56 152 GLY B C 1
ATOM 2480 O O . GLY B 1 152 ? 3.596 12.992 1.161 1 96.56 152 GLY B O 1
ATOM 2481 N N . VAL B 1 153 ? 3.248 12.461 3.275 1 95.25 153 VAL B N 1
ATOM 2482 C CA . VAL B 1 153 ? 1.977 13.164 3.375 1 95.25 153 VAL B CA 1
ATOM 2483 C C . VAL B 1 153 ? 2.189 14.516 4.051 1 95.25 153 VAL B C 1
ATOM 2485 O O . VAL B 1 153 ? 2.525 14.578 5.238 1 95.25 153 VAL B O 1
ATOM 2488 N N . TYR B 1 154 ? 1.938 15.523 3.26 1 92.5 154 TYR B N 1
ATOM 2489 C CA . TYR B 1 154 ? 2.199 16.875 3.73 1 92.5 154 TYR B CA 1
ATOM 2490 C C . TYR B 1 154 ? 1.062 17.375 4.617 1 92.5 154 TYR B C 1
ATOM 2492 O O . TYR B 1 154 ? -0.112 17.219 4.277 1 92.5 154 TYR B O 1
ATOM 2500 N N . PHE B 1 155 ? 1.404 17.938 5.789 1 85.88 155 PHE B N 1
ATOM 2501 C CA . PHE B 1 155 ? 0.365 18.547 6.609 1 85.88 155 PHE B CA 1
ATOM 2502 C C . PHE B 1 155 ? 0.574 20.047 6.715 1 85.88 155 PHE B C 1
ATOM 2504 O O . PHE B 1 155 ? 1.71 20.516 6.809 1 85.88 155 PHE B O 1
ATOM 2511 N N . TYR B 1 156 ? -0.458 20.766 6.5 1 75.88 156 TYR B N 1
ATOM 2512 C CA . TYR B 1 156 ? -0.462 22.234 6.523 1 75.88 156 TYR B CA 1
ATOM 2513 C C . TYR B 1 156 ? -0.444 22.75 7.953 1 75.88 156 TYR B C 1
ATOM 2515 O O . TYR B 1 156 ? -0.986 22.109 8.859 1 75.88 156 TYR B O 1
#

Solvent-accessible surface area (backbone atoms only — not comparable to full-atom values): 18340 Å² total; per-residue (Å²): 133,84,79,73,80,70,77,78,60,70,64,51,62,41,66,51,75,52,74,74,76,75,74,78,71,82,83,85,76,79,82,71,83,82,79,82,77,80,74,69,77,73,71,66,70,74,72,72,72,66,84,51,40,72,61,49,36,52,52,48,51,51,52,48,46,73,68,39,37,85,54,68,68,40,85,87,46,42,48,57,51,24,42,52,46,32,50,52,52,49,53,56,55,59,70,66,66,43,85,50,48,46,56,39,29,38,20,36,35,29,63,40,79,80,78,43,64,46,30,21,32,17,46,42,55,62,56,91,68,26,46,67,25,69,50,77,44,68,29,80,80,51,34,34,35,35,40,38,39,39,33,36,41,55,48,118,134,84,79,74,78,73,76,79,62,72,56,63,61,43,69,50,70,55,78,60,78,74,76,79,71,85,85,87,76,79,83,71,84,82,79,81,76,82,72,71,74,74,73,63,71,74,71,71,72,66,82,52,39,72,62,50,37,51,51,47,52,52,52,48,46,73,66,39,37,87,53,68,69,40,86,86,47,43,52,56,50,25,44,52,46,32,50,50,50,48,54,55,55,59,70,66,65,42,86,50,49,46,57,38,28,37,20,37,36,30,64,39,82,79,77,45,63,43,29,19,33,16,49,42,60,61,65,91,67,26,47,69,24,70,50,78,44,68,28,79,80,51,33,34,35,36,40,39,39,38,35,35,42,56,49,115